Protein AF-A0A0G1HGG9-F1 (afdb_monomer)

Foldseek 3Di:
DDDDDDDDDDDDDDDDDDDDDDPPDPPPDPDPPVVVVVVVVVVVVCCVVVCVVCVVVPPDPPPPDACFDFDLQPQDDQWTDGPNPLFDIWGWDPWHKDQPVVDDHHIHIDDPPDPTDTGTPDHCSQDDDPPDDHDDDDDDDDDQAQADKAWPDWDADPDDQDWTWTWMAGNRRDIDIDTGD

Organism: NCBI:txid1618444

InterPro domains:
  IPR013320 Concanavalin A-like lectin/glucanase domain superfamily [SSF49899] (73-178)

pLDDT: mean 80.89, std 18.09, range [38.59, 98.62]

Sequence (181 aa):
MLDFLKKPDFRKPKIHHDLFSAWHGQGKGGKKKSKKFFVILSFALILGLAGSFLYPFYRQKALVHADSLIKFDEGNGTSANDTNASVSAGTITNAVWKPEDLCKSGKCMFFDGTQDYVSFTDDADLDFAAADSFTISFWFRHAPKTSGTEVMVVKLEAVGTDGGYQIQMEADGDITCQIED

Solvent-accessible surface area (backbone atoms only — not comparable to full-atom values): 12098 Å² total; per-residue (Å²): 133,87,83,87,88,81,86,88,82,91,81,87,84,86,86,82,90,84,83,90,85,74,94,83,71,89,76,90,74,84,80,65,66,61,60,56,52,53,53,53,52,50,52,54,50,49,53,50,51,49,47,63,66,44,43,76,74,62,52,70,77,78,76,81,68,65,68,69,40,74,62,44,58,79,64,59,86,56,58,44,51,34,76,66,58,73,50,71,62,16,42,47,36,86,44,40,66,39,60,47,93,83,37,94,64,59,19,27,76,46,66,90,78,80,77,41,45,69,50,57,73,92,56,72,96,75,62,78,55,98,86,60,87,87,85,88,85,86,89,86,85,83,76,95,60,84,66,65,72,46,81,77,46,77,51,65,61,90,83,77,76,60,41,35,40,37,37,30,32,42,32,87,67,52,75,50,78,48,75,52,106

Radius of gyration: 38.63 Å; Cα contacts (8 Å, |Δi|>4): 192; chains: 1; bounding box: 75×110×47 Å

Structure (mmCIF, N/CA/C/O backbone):
data_AF-A0A0G1HGG9-F1
#
_entry.id   AF-A0A0G1HGG9-F1
#
loop_
_atom_site.group_PDB
_atom_site.id
_atom_site.type_symbol
_atom_site.label_atom_id
_atom_site.label_alt_id
_atom_site.label_comp_id
_atom_site.label_asym_id
_atom_site.label_entity_id
_atom_site.label_seq_id
_atom_site.pdbx_PDB_ins_code
_atom_site.Cartn_x
_atom_site.Cartn_y
_atom_site.Cartn_z
_atom_site.occupancy
_atom_site.B_iso_or_equiv
_atom_site.auth_seq_id
_atom_site.auth_comp_id
_atom_site.auth_asym_id
_atom_site.auth_atom_id
_atom_site.pdbx_PDB_model_num
ATOM 1 N N . MET A 1 1 ? 55.059 -52.387 30.061 1.00 38.59 1 MET A N 1
ATOM 2 C CA . MET A 1 1 ? 55.603 -52.942 28.803 1.00 38.59 1 MET A CA 1
ATOM 3 C C . MET A 1 1 ? 54.801 -54.187 28.454 1.00 38.59 1 MET A C 1
ATOM 5 O O . MET A 1 1 ? 54.429 -54.910 29.363 1.00 38.59 1 MET A O 1
ATOM 9 N N . LEU A 1 2 ? 54.487 -54.325 27.169 1.00 38.62 2 LEU A N 1
ATOM 10 C CA . LEU A 1 2 ? 53.716 -55.360 26.464 1.00 38.62 2 LEU A CA 1
ATOM 11 C C . LEU A 1 2 ? 53.574 -56.772 27.098 1.00 38.62 2 LEU A C 1
ATOM 13 O O . LEU A 1 2 ? 54.567 -57.461 27.290 1.00 38.62 2 LEU A O 1
ATOM 17 N N . ASP A 1 3 ? 52.311 -57.185 27.282 1.00 44.66 3 ASP A N 1
ATOM 18 C CA . ASP A 1 3 ? 51.596 -58.168 26.426 1.00 44.66 3 ASP A CA 1
ATOM 19 C C . ASP A 1 3 ? 51.872 -59.702 26.509 1.00 44.66 3 ASP A C 1
ATOM 21 O O . ASP A 1 3 ? 52.932 -60.169 26.909 1.00 44.66 3 ASP A O 1
ATOM 25 N N . PHE A 1 4 ? 50.869 -60.469 26.046 1.00 43.72 4 PHE A N 1
ATOM 26 C CA . PHE A 1 4 ? 50.813 -61.917 25.743 1.00 43.72 4 PHE A CA 1
ATOM 27 C C . PHE A 1 4 ? 50.964 -62.992 26.847 1.00 43.72 4 PHE A C 1
ATOM 29 O O . PHE A 1 4 ? 52.061 -63.356 27.260 1.00 43.72 4 PHE A O 1
ATOM 36 N N . LEU A 1 5 ? 49.865 -63.730 27.088 1.00 46.72 5 LEU A N 1
ATOM 37 C CA . LEU A 1 5 ? 49.900 -65.180 27.362 1.00 46.72 5 LEU A CA 1
ATOM 38 C C . LEU A 1 5 ? 48.858 -65.942 26.519 1.00 46.72 5 LEU A C 1
ATOM 40 O O . LEU A 1 5 ? 47.798 -65.424 26.175 1.00 46.72 5 LEU A O 1
ATOM 44 N N . LYS A 1 6 ? 49.198 -67.179 26.131 1.00 44.84 6 LYS A N 1
ATOM 45 C CA . LYS A 1 6 ? 48.646 -67.883 24.957 1.00 44.84 6 LYS A CA 1
ATOM 46 C C . LYS A 1 6 ? 48.220 -69.322 25.287 1.00 44.84 6 LYS A C 1
ATOM 48 O O . LYS A 1 6 ? 49.099 -70.160 25.428 1.00 44.84 6 LYS A O 1
ATOM 53 N N . LYS A 1 7 ? 46.901 -69.588 25.233 1.00 50.12 7 LYS A N 1
ATOM 54 C CA . LYS A 1 7 ? 46.191 -70.897 25.100 1.00 50.12 7 LYS A CA 1
ATOM 55 C C . LYS A 1 7 ? 46.506 -72.013 26.130 1.00 50.12 7 LYS A C 1
ATOM 57 O O . LYS A 1 7 ? 47.624 -72.146 26.608 1.00 50.12 7 LYS A O 1
ATOM 62 N N . PRO A 1 8 ? 45.521 -72.883 26.424 1.00 48.34 8 PRO A N 1
ATOM 63 C CA . PRO A 1 8 ? 45.579 -74.233 25.839 1.00 48.34 8 PRO A CA 1
ATOM 64 C C . PRO A 1 8 ? 44.226 -74.754 25.298 1.00 48.34 8 PRO A C 1
ATOM 66 O O . PRO A 1 8 ? 43.277 -73.992 25.130 1.00 48.34 8 PRO A O 1
ATOM 69 N N . ASP A 1 9 ? 44.199 -76.034 24.910 1.00 49.88 9 ASP A N 1
ATOM 70 C CA . ASP A 1 9 ? 43.337 -76.622 23.868 1.00 49.88 9 ASP A CA 1
ATOM 71 C C . ASP A 1 9 ? 42.316 -77.674 24.384 1.00 49.88 9 ASP A C 1
ATOM 73 O O . ASP A 1 9 ? 42.380 -78.145 25.518 1.00 49.88 9 ASP A O 1
ATOM 77 N N . PHE A 1 10 ? 41.368 -78.056 23.523 1.00 49.91 10 PHE A N 1
ATOM 78 C CA . PHE A 1 10 ? 40.303 -79.045 23.738 1.00 49.91 10 PHE A CA 1
ATOM 79 C C . PHE A 1 10 ? 40.811 -80.483 24.002 1.00 49.91 10 PHE A C 1
ATOM 81 O O . PHE A 1 10 ? 41.701 -80.962 23.294 1.00 49.91 10 PHE A O 1
ATOM 88 N N . ARG A 1 11 ? 40.066 -81.265 24.819 1.00 47.41 11 ARG A N 1
ATOM 89 C CA . ARG A 1 11 ? 39.241 -82.416 24.336 1.00 47.41 11 ARG A CA 1
ATOM 90 C C . ARG A 1 11 ? 38.589 -83.299 25.432 1.00 47.41 11 ARG A C 1
ATOM 92 O O . ARG A 1 11 ? 39.303 -83.919 26.204 1.00 47.41 11 ARG A O 1
ATOM 99 N N . LYS A 1 12 ? 37.278 -83.571 25.230 1.00 49.12 12 LYS A N 1
ATOM 100 C CA . LYS A 1 12 ? 36.560 -84.876 25.403 1.00 49.12 12 LYS A CA 1
ATOM 101 C C . LYS A 1 12 ? 36.273 -85.355 26.859 1.00 49.12 12 LYS A C 1
ATOM 103 O O . LYS A 1 12 ? 37.060 -85.035 27.736 1.00 49.12 12 LYS A O 1
ATOM 108 N N . PRO A 1 13 ? 35.148 -86.080 27.132 1.00 45.00 13 PRO A N 1
ATOM 109 C CA . PRO A 1 13 ? 34.737 -87.280 26.383 1.00 45.00 13 PRO A CA 1
ATOM 110 C C . PRO A 1 13 ? 33.246 -87.501 26.024 1.00 45.00 13 PRO A C 1
ATOM 112 O O . PRO A 1 13 ? 32.327 -86.826 26.473 1.00 45.00 13 PRO A O 1
ATOM 115 N N . LYS A 1 14 ? 33.074 -88.513 25.158 1.00 55.69 14 LYS A N 1
ATOM 116 C CA . LYS A 1 14 ? 31.864 -89.318 24.874 1.00 55.69 14 LYS A CA 1
ATOM 117 C C . LYS A 1 14 ? 31.716 -90.398 25.977 1.00 55.69 14 LYS A C 1
ATOM 119 O O . LYS A 1 14 ? 32.733 -90.742 26.565 1.00 55.69 14 LYS A O 1
ATOM 124 N N . ILE A 1 15 ? 30.580 -91.047 26.260 1.00 51.03 15 ILE A N 1
ATOM 125 C CA . ILE A 1 15 ? 29.194 -91.064 25.727 1.00 51.03 15 ILE A CA 1
ATOM 126 C C . ILE A 1 15 ? 28.279 -91.626 26.852 1.00 51.03 15 ILE A C 1
ATOM 128 O O . ILE A 1 15 ? 28.830 -92.184 27.791 1.00 51.03 15 ILE A O 1
ATOM 132 N N . HIS A 1 16 ? 26.940 -91.537 26.773 1.00 46.75 16 HIS A N 1
ATOM 133 C CA . HIS A 1 16 ? 26.020 -92.696 26.915 1.00 46.75 16 HIS A CA 1
ATOM 134 C C . HIS A 1 16 ? 24.532 -92.307 26.764 1.00 46.75 16 HIS A C 1
ATOM 136 O O . HIS A 1 16 ? 24.030 -91.439 27.460 1.00 46.75 16 HIS A O 1
ATOM 142 N N . HIS A 1 17 ? 23.892 -92.954 25.782 1.00 52.78 17 HIS A N 1
ATOM 143 C CA . HIS A 1 17 ? 22.520 -93.478 25.758 1.00 52.78 17 HIS A CA 1
ATOM 144 C C . HIS A 1 17 ? 21.431 -92.731 26.551 1.00 52.78 17 HIS A C 1
ATOM 146 O O . HIS A 1 17 ? 21.392 -92.833 27.765 1.00 52.78 17 HIS A O 1
ATOM 152 N N . ASP A 1 18 ? 20.485 -92.125 25.822 1.00 54.66 18 ASP A N 1
ATOM 153 C CA . ASP A 1 18 ? 19.041 -92.324 26.046 1.00 54.66 18 ASP A CA 1
ATOM 154 C C . ASP A 1 18 ? 18.245 -91.825 24.825 1.00 54.66 18 ASP A C 1
ATOM 156 O O . ASP A 1 18 ? 17.668 -90.738 24.772 1.00 54.66 18 ASP A O 1
ATOM 160 N N . LEU A 1 19 ? 18.246 -92.658 23.783 1.00 52.44 19 LEU A N 1
ATOM 161 C CA . LEU A 1 19 ? 17.154 -92.668 22.813 1.00 52.44 19 LEU A CA 1
ATOM 162 C C . LEU A 1 19 ? 15.999 -93.467 23.445 1.00 52.44 19 LEU A C 1
ATOM 164 O O . LEU A 1 19 ? 16.257 -94.471 24.099 1.00 52.44 19 LEU A O 1
ATOM 168 N N . PHE A 1 20 ? 14.749 -93.077 23.161 1.00 48.75 20 PHE A N 1
ATOM 169 C CA . PHE A 1 20 ? 13.514 -93.832 23.471 1.00 48.75 20 PHE A CA 1
ATOM 170 C C . PHE A 1 20 ? 12.802 -93.673 24.844 1.00 48.75 20 PHE A C 1
ATOM 172 O O . PHE A 1 20 ? 12.145 -94.607 25.295 1.00 48.75 20 PHE A O 1
ATOM 179 N N . SER A 1 21 ? 12.757 -92.477 25.458 1.00 55.97 21 SER A N 1
ATOM 180 C CA . SER A 1 21 ? 11.846 -92.232 26.611 1.00 55.97 21 SER A CA 1
ATOM 181 C C . SER A 1 21 ? 11.203 -90.829 26.711 1.00 55.97 21 SER A C 1
ATOM 183 O O . SER A 1 21 ? 11.051 -90.277 27.796 1.00 55.97 21 SER A O 1
ATOM 185 N N . ALA A 1 22 ? 10.740 -90.250 25.593 1.00 52.31 22 ALA A N 1
ATOM 186 C CA . ALA A 1 22 ? 9.956 -88.997 25.621 1.00 52.31 22 ALA A CA 1
ATOM 187 C C . ALA A 1 22 ? 8.751 -88.949 24.654 1.00 52.31 22 ALA A C 1
ATOM 189 O O . ALA A 1 22 ? 8.246 -87.873 24.325 1.00 52.31 22 ALA A O 1
ATOM 190 N N . TRP A 1 23 ? 8.238 -90.101 24.205 1.00 49.12 23 TRP A N 1
ATOM 191 C CA . TRP A 1 23 ? 6.999 -90.156 23.420 1.00 49.12 23 TRP A CA 1
ATOM 192 C C . TRP A 1 23 ? 5.774 -90.314 24.329 1.00 49.12 23 TRP A C 1
ATOM 194 O O . TRP A 1 23 ? 5.207 -91.391 24.393 1.00 49.12 23 TRP A O 1
ATOM 204 N N . HIS A 1 24 ? 5.404 -89.246 25.048 1.00 52.41 24 HIS A N 1
ATOM 205 C CA . HIS A 1 24 ? 4.024 -88.906 25.458 1.00 52.41 24 HIS A CA 1
ATOM 206 C C . HIS A 1 24 ? 4.003 -87.534 26.165 1.00 52.41 24 HIS A C 1
ATOM 208 O O . HIS A 1 24 ? 3.810 -87.418 27.370 1.00 52.41 24 HIS A O 1
ATOM 214 N N . GLY A 1 25 ? 4.198 -86.465 25.385 1.00 44.12 25 GLY A N 1
ATOM 215 C CA . GLY A 1 25 ? 4.218 -85.079 25.874 1.00 44.12 25 GLY A CA 1
ATOM 216 C C . GLY A 1 25 ? 3.604 -84.087 24.882 1.00 44.12 25 GLY A C 1
ATOM 217 O O . GLY A 1 25 ? 4.292 -83.207 24.370 1.00 44.12 25 GLY A O 1
ATOM 218 N N . GLN A 1 26 ? 2.310 -84.225 24.564 1.00 50.59 26 GLN A N 1
ATOM 219 C CA . GLN A 1 26 ? 1.594 -83.316 23.650 1.00 50.59 26 GLN A CA 1
ATOM 220 C C . GLN A 1 26 ? 1.334 -81.928 24.278 1.00 50.59 26 GLN A C 1
ATOM 222 O O . GLN A 1 26 ? 0.214 -81.587 24.661 1.00 50.59 26 GLN A O 1
ATOM 227 N N . GLY A 1 27 ? 2.363 -81.078 24.312 1.00 46.38 27 GLY A N 1
ATOM 228 C CA . GLY A 1 27 ? 2.253 -79.657 24.657 1.00 46.38 27 GLY A CA 1
ATOM 229 C C . GLY A 1 27 ? 1.574 -78.821 23.561 1.00 46.38 27 GLY A C 1
ATOM 230 O O . GLY A 1 27 ? 2.236 -78.113 22.799 1.00 46.38 27 GLY A O 1
ATOM 231 N N . LYS A 1 28 ? 0.238 -78.864 23.466 1.00 54.41 28 LYS A N 1
ATOM 232 C CA . LYS A 1 28 ? -0.548 -78.039 22.523 1.00 54.41 28 LYS A CA 1
ATOM 233 C C . LYS A 1 28 ? -0.547 -76.548 22.928 1.00 54.41 28 LYS A C 1
ATOM 235 O O . LYS A 1 28 ? -1.502 -76.079 23.536 1.00 54.41 28 LYS A O 1
ATOM 240 N N . GLY A 1 29 ? 0.493 -75.783 22.560 1.00 54.44 29 GLY A N 1
ATOM 241 C CA . GLY A 1 29 ? 0.650 -74.381 23.015 1.00 54.44 29 GLY A CA 1
ATOM 242 C C . GLY A 1 29 ? 1.208 -73.334 22.029 1.00 54.44 29 GLY A C 1
ATOM 243 O O . GLY A 1 29 ? 1.359 -72.176 22.406 1.00 54.44 29 GLY A O 1
ATOM 244 N N . GLY A 1 30 ? 1.518 -73.679 20.772 1.00 55.66 30 GLY A N 1
ATOM 245 C CA . GLY A 1 30 ? 2.410 -72.857 19.923 1.00 55.66 30 GLY A CA 1
ATOM 246 C C . GLY A 1 30 ? 1.806 -71.818 18.954 1.00 55.66 30 GLY A C 1
ATOM 247 O O . GLY A 1 30 ? 2.565 -71.098 18.313 1.00 55.66 30 GLY A O 1
ATOM 248 N N . LYS A 1 31 ? 0.477 -71.714 18.777 1.00 51.34 31 LYS A N 1
ATOM 249 C CA . LYS A 1 31 ? -0.125 -71.007 17.608 1.00 51.34 31 LYS A CA 1
ATOM 250 C C . LYS A 1 31 ? -0.707 -69.594 17.852 1.00 51.34 31 LYS A C 1
ATOM 252 O O . LYS A 1 31 ? -1.334 -69.046 16.947 1.00 51.34 31 LYS A O 1
ATOM 257 N N . LYS A 1 32 ? -0.532 -68.987 19.039 1.00 51.34 32 LYS A N 1
ATOM 258 C CA . LYS A 1 32 ? -1.124 -67.663 19.377 1.00 51.34 32 LYS A CA 1
ATOM 259 C C . LYS A 1 32 ? -0.186 -66.448 19.249 1.00 51.34 32 LYS A C 1
ATOM 261 O O . LYS A 1 32 ? -0.686 -65.366 18.951 1.00 51.34 32 LYS A O 1
ATOM 266 N N . LYS A 1 33 ? 1.136 -66.582 19.452 1.00 50.72 33 LYS A N 1
ATOM 267 C CA . LYS A 1 33 ? 2.073 -65.430 19.406 1.00 50.72 33 LYS A CA 1
ATOM 268 C C . LYS A 1 33 ? 2.289 -64.882 17.987 1.00 50.72 33 LY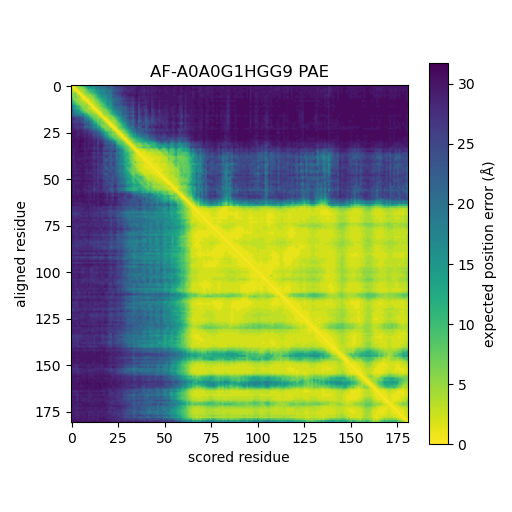S A C 1
ATOM 270 O O . LYS A 1 33 ? 2.221 -63.673 17.800 1.00 50.72 33 LYS A O 1
ATOM 275 N N . SER A 1 34 ? 2.475 -65.752 16.990 1.00 58.12 34 SER A N 1
ATOM 276 C CA . SER A 1 34 ? 2.751 -65.340 15.603 1.00 58.12 34 SER A CA 1
ATOM 277 C C . SER A 1 34 ? 1.614 -64.528 14.979 1.00 58.12 34 SER A C 1
ATOM 279 O O . SER A 1 34 ? 1.864 -63.470 14.416 1.00 58.12 34 SER A O 1
ATOM 281 N N . LYS A 1 35 ? 0.354 -64.962 15.133 1.00 58.47 35 LYS A N 1
ATOM 282 C CA . LYS A 1 35 ? -0.810 -64.263 14.555 1.00 58.47 35 LYS A CA 1
ATOM 283 C C . LYS A 1 35 ? -0.912 -62.797 14.996 1.00 58.47 35 LYS A C 1
ATOM 285 O O . LYS A 1 35 ? -1.209 -61.947 14.168 1.00 58.47 35 LYS A O 1
ATOM 290 N N . LYS A 1 36 ? -0.633 -62.493 16.271 1.00 60.66 36 LYS A N 1
ATOM 291 C CA . LYS A 1 36 ? -0.634 -61.107 16.775 1.00 60.66 36 LYS A CA 1
ATOM 292 C C . LYS A 1 36 ? 0.480 -60.265 16.146 1.00 60.66 36 LYS A C 1
ATOM 294 O O . LYS A 1 36 ? 0.235 -59.121 15.788 1.00 60.66 36 LYS A O 1
ATOM 299 N N . PHE A 1 37 ? 1.670 -60.844 15.976 1.00 65.69 37 PHE A N 1
ATOM 300 C CA . PHE A 1 37 ? 2.803 -60.175 15.335 1.00 65.69 37 PHE A CA 1
ATOM 301 C C . PHE A 1 37 ? 2.518 -59.848 13.861 1.00 65.69 37 PHE A C 1
ATOM 303 O O . PHE A 1 37 ? 2.720 -58.713 13.447 1.00 65.69 37 PHE A O 1
ATOM 310 N N . PHE A 1 38 ? 1.956 -60.796 13.099 1.00 69.81 38 PHE A N 1
ATOM 311 C CA . PHE A 1 38 ? 1.555 -60.551 11.708 1.00 69.81 38 PHE A CA 1
ATOM 312 C C . PHE A 1 38 ? 0.487 -59.458 11.580 1.00 69.81 38 PHE A C 1
ATOM 314 O O . PHE A 1 38 ? 0.623 -58.601 10.719 1.00 69.81 38 PHE A O 1
ATOM 321 N N . VAL A 1 39 ? -0.525 -59.427 12.459 1.00 75.00 39 VAL A N 1
ATOM 322 C CA . VAL A 1 39 ? -1.540 -58.355 12.450 1.00 75.00 39 VAL A CA 1
ATOM 323 C C . VAL A 1 39 ? -0.905 -56.981 12.695 1.00 75.00 39 VAL A C 1
ATOM 325 O O . VAL A 1 39 ? -1.182 -56.050 11.945 1.00 75.00 39 VAL A O 1
ATOM 328 N N . ILE A 1 40 ? -0.019 -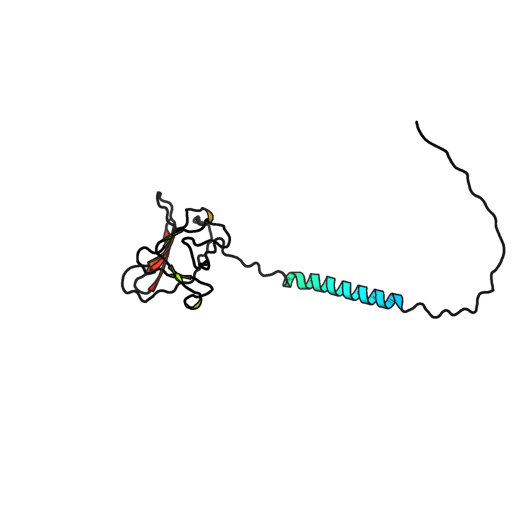56.851 13.689 1.00 77.31 40 ILE A N 1
ATOM 329 C CA . ILE A 1 40 ? 0.675 -55.582 13.977 1.00 77.31 40 ILE A CA 1
ATOM 330 C C . ILE A 1 40 ? 1.548 -55.154 12.787 1.00 77.31 40 ILE A C 1
ATOM 332 O O . ILE A 1 40 ? 1.513 -53.988 12.396 1.00 77.31 40 ILE A O 1
ATOM 336 N N . LEU A 1 41 ? 2.271 -56.094 12.168 1.00 79.06 41 LEU A N 1
ATOM 337 C CA . LEU A 1 41 ? 3.088 -55.826 10.983 1.00 79.06 41 LEU A CA 1
ATOM 338 C C . LEU A 1 41 ? 2.232 -55.354 9.795 1.00 79.06 41 LEU A C 1
ATOM 340 O O . LEU A 1 41 ? 2.611 -54.410 9.109 1.00 79.06 41 LEU A O 1
ATOM 344 N N . SER A 1 42 ? 1.057 -55.958 9.579 1.00 79.44 42 SER A N 1
ATOM 345 C CA . SER A 1 42 ? 0.110 -55.528 8.543 1.00 79.44 42 SER A CA 1
ATOM 346 C C . SER A 1 42 ? -0.439 -54.124 8.801 1.00 79.44 42 SER A C 1
ATOM 348 O O . SER A 1 42 ? -0.484 -53.331 7.868 1.00 79.44 42 SER A O 1
ATOM 350 N N . PHE A 1 43 ? -0.806 -53.776 10.040 1.00 81.81 43 PHE A N 1
ATOM 351 C CA . PHE A 1 43 ? -1.248 -52.413 10.366 1.00 81.81 43 PHE A CA 1
ATOM 352 C C . PHE A 1 43 ? -0.131 -51.379 10.167 1.00 81.81 43 PHE A C 1
ATOM 354 O O . PHE A 1 43 ? -0.386 -50.323 9.594 1.00 81.81 43 PHE A O 1
ATOM 361 N N . ALA A 1 44 ? 1.107 -51.689 10.565 1.00 83.38 44 ALA A N 1
ATOM 362 C CA . ALA A 1 44 ? 2.256 -50.814 10.328 1.00 83.38 44 ALA A CA 1
ATOM 363 C C . ALA A 1 44 ? 2.548 -50.626 8.826 1.00 83.38 44 ALA A C 1
ATOM 365 O O . ALA A 1 44 ? 2.789 -49.504 8.384 1.00 83.38 44 ALA A O 1
ATOM 366 N N . LEU A 1 45 ? 2.459 -51.699 8.030 1.00 83.81 45 LEU A N 1
ATOM 367 C CA . LEU A 1 45 ? 2.609 -51.639 6.574 1.00 83.81 45 LEU A CA 1
ATOM 368 C C . LEU A 1 45 ? 1.495 -50.805 5.922 1.00 83.81 45 LEU A C 1
ATOM 370 O O . LEU A 1 45 ? 1.781 -49.978 5.064 1.00 83.81 45 LEU A O 1
ATOM 374 N N . ILE A 1 46 ? 0.238 -50.990 6.340 1.00 81.88 46 ILE A N 1
ATOM 375 C CA . ILE A 1 46 ? -0.911 -50.234 5.819 1.00 81.88 46 ILE A CA 1
ATOM 376 C C . ILE A 1 46 ? -0.788 -48.750 6.172 1.00 81.88 46 ILE A C 1
ATOM 378 O O . ILE A 1 46 ? -1.008 -47.921 5.300 1.00 81.88 46 ILE A O 1
ATOM 382 N N . LEU A 1 47 ? -0.389 -48.400 7.399 1.00 79.31 47 LEU A N 1
ATOM 383 C CA . LEU A 1 47 ? -0.166 -47.004 7.793 1.00 79.31 47 LEU A CA 1
ATOM 384 C C . LEU A 1 47 ? 1.014 -46.371 7.041 1.00 79.31 47 LEU A C 1
ATOM 386 O O . LEU A 1 47 ? 0.912 -45.219 6.633 1.00 79.31 47 LEU A O 1
ATOM 390 N N . GLY A 1 48 ? 2.096 -47.118 6.801 1.00 80.56 48 GLY A N 1
ATOM 391 C CA . GLY A 1 48 ? 3.219 -46.654 5.981 1.00 80.56 48 GLY A CA 1
ATOM 392 C C . GLY A 1 48 ? 2.827 -46.423 4.519 1.00 80.56 48 GLY A C 1
ATOM 393 O O . GLY A 1 48 ? 3.064 -45.345 3.982 1.00 80.56 48 GLY A O 1
ATOM 394 N N . LEU A 1 49 ? 2.166 -47.399 3.888 1.00 82.75 49 LEU A N 1
ATOM 395 C CA . LEU A 1 49 ? 1.719 -47.310 2.493 1.00 82.75 49 LEU A CA 1
ATOM 396 C C . LEU A 1 49 ? 0.624 -46.255 2.298 1.00 82.75 49 LEU A C 1
ATOM 398 O O . LEU A 1 49 ? 0.696 -45.487 1.344 1.00 82.75 49 LEU A O 1
ATOM 402 N N . ALA A 1 50 ? -0.355 -46.172 3.204 1.00 77.38 50 ALA A N 1
ATOM 403 C CA . ALA A 1 50 ? -1.361 -45.113 3.192 1.00 77.38 50 ALA A CA 1
ATOM 404 C C . ALA A 1 50 ? -0.718 -43.745 3.440 1.00 77.38 50 ALA A C 1
ATOM 406 O O . ALA A 1 50 ? -1.063 -42.792 2.753 1.00 77.38 50 ALA A O 1
ATOM 407 N N . GLY A 1 51 ? 0.262 -43.652 4.344 1.00 74.44 51 GLY A N 1
ATOM 408 C CA . GLY A 1 51 ? 1.062 -42.449 4.557 1.00 74.44 51 GLY A CA 1
ATOM 409 C C . GLY A 1 51 ? 1.755 -41.989 3.276 1.00 74.44 51 GLY A C 1
ATOM 410 O O . GLY A 1 51 ? 1.553 -40.856 2.860 1.00 74.44 51 GLY A O 1
ATOM 411 N N . SER A 1 52 ? 2.496 -42.867 2.593 1.00 78.88 52 SER A N 1
ATOM 412 C CA . SER A 1 52 ? 3.164 -42.542 1.322 1.00 78.88 52 SER A CA 1
ATOM 413 C C . SER A 1 52 ? 2.194 -42.256 0.171 1.00 78.88 52 SER A C 1
ATOM 415 O O . SER A 1 52 ? 2.486 -41.402 -0.662 1.00 78.88 52 SER A O 1
ATOM 417 N N . PHE A 1 53 ? 1.044 -42.935 0.116 1.00 74.00 53 PHE A N 1
ATOM 418 C CA . PHE A 1 53 ? 0.021 -42.710 -0.910 1.00 74.00 53 PHE A CA 1
ATOM 419 C C . PHE A 1 53 ? -0.752 -41.404 -0.686 1.00 74.00 53 PHE A C 1
ATOM 421 O O . PHE A 1 53 ? -1.096 -40.729 -1.650 1.00 74.00 53 PHE A O 1
ATOM 428 N N . LEU A 1 54 ? -0.987 -41.018 0.573 1.00 68.88 54 LEU A N 1
ATOM 429 C CA . LEU A 1 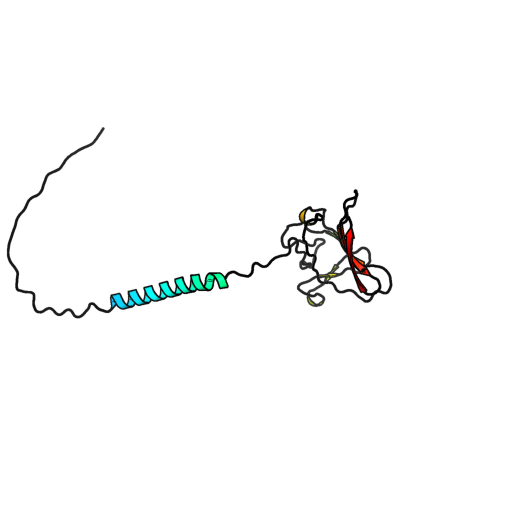54 ? -1.644 -39.766 0.952 1.00 68.88 54 LEU A CA 1
ATOM 430 C C . LEU A 1 54 ? -0.672 -38.578 1.009 1.00 68.88 54 LEU A C 1
ATOM 432 O O . LEU A 1 54 ? -1.115 -37.451 0.839 1.00 68.88 54 LEU A O 1
ATOM 436 N N . TYR A 1 55 ? 0.636 -38.798 1.173 1.00 69.31 55 TYR A N 1
ATOM 437 C CA . TYR A 1 55 ? 1.674 -37.756 1.179 1.00 69.31 55 TYR A CA 1
ATOM 438 C C . TYR A 1 55 ? 1.596 -36.759 -0.000 1.00 69.31 55 TYR A C 1
ATOM 440 O O . TYR A 1 55 ? 1.616 -35.557 0.265 1.00 69.31 55 TYR A O 1
ATOM 448 N N . PRO A 1 56 ? 1.436 -37.171 -1.279 1.00 63.88 56 PRO A N 1
ATOM 449 C CA . PRO A 1 56 ? 1.254 -36.220 -2.381 1.00 63.88 56 PRO A CA 1
ATOM 450 C C . PRO A 1 56 ? -0.074 -35.446 -2.322 1.00 63.88 56 PRO A C 1
ATOM 452 O O . PRO A 1 56 ? -0.128 -34.328 -2.824 1.00 63.88 56 PRO A O 1
ATOM 455 N N . PHE A 1 57 ? -1.119 -35.987 -1.685 1.00 67.62 57 PHE A N 1
ATOM 456 C CA . PHE A 1 57 ? -2.385 -35.277 -1.432 1.00 67.62 57 PHE A CA 1
ATOM 457 C C . PHE A 1 57 ? -2.319 -34.376 -0.183 1.00 67.62 57 PHE A C 1
ATOM 459 O O . PHE A 1 57 ? -3.092 -33.429 -0.069 1.00 67.62 57 PHE A O 1
ATOM 466 N N . TYR A 1 58 ? -1.382 -34.653 0.731 1.00 62.16 58 TYR A N 1
ATOM 467 C CA . TYR A 1 58 ? -1.065 -33.861 1.924 1.00 62.16 58 TYR A CA 1
ATOM 468 C C . TYR A 1 58 ? 0.042 -32.823 1.710 1.00 62.16 58 TYR A C 1
ATOM 470 O O . TYR A 1 58 ? 0.343 -32.070 2.640 1.00 62.16 58 TYR A O 1
ATOM 478 N N . ARG A 1 59 ? 0.607 -32.701 0.498 1.00 59.75 59 ARG A N 1
ATOM 479 C CA . ARG A 1 59 ? 1.211 -31.428 0.093 1.00 59.75 59 ARG A CA 1
ATOM 480 C C . ARG A 1 59 ? 0.113 -30.377 0.209 1.00 59.75 59 ARG A C 1
ATOM 482 O O . ARG A 1 59 ? -0.777 -30.315 -0.639 1.00 59.75 59 ARG A O 1
ATOM 489 N N . GLN A 1 60 ? 0.186 -29.547 1.249 1.00 59.69 60 GLN A N 1
ATOM 490 C CA . GLN A 1 60 ? -0.538 -28.286 1.249 1.00 59.69 60 GLN A CA 1
ATOM 491 C C . GLN A 1 60 ? -0.225 -27.610 -0.085 1.00 59.69 60 GLN A C 1
ATOM 493 O O . GLN A 1 60 ? 0.935 -27.594 -0.514 1.00 59.69 60 GLN A O 1
ATOM 498 N N . LYS A 1 61 ? -1.252 -27.075 -0.755 1.00 56.41 61 LYS A N 1
ATOM 499 C CA . LYS A 1 61 ? -1.002 -26.086 -1.802 1.00 56.41 61 LYS A CA 1
ATOM 500 C C . LYS A 1 61 ? -0.096 -25.051 -1.153 1.00 56.41 61 LYS A C 1
ATOM 502 O O . LYS A 1 61 ? -0.491 -24.504 -0.123 1.00 56.41 61 LYS A O 1
ATOM 507 N N . ALA A 1 62 ? 1.109 -24.861 -1.690 1.00 61.38 62 ALA A N 1
ATOM 508 C CA . ALA A 1 62 ? 1.959 -23.778 -1.233 1.00 61.38 62 ALA A CA 1
ATOM 509 C C . ALA A 1 62 ? 1.108 -22.519 -1.368 1.00 61.38 62 ALA A C 1
ATOM 511 O O . ALA A 1 62 ? 0.652 -22.209 -2.473 1.00 61.38 62 ALA A O 1
ATOM 512 N N . LEU A 1 63 ? 0.783 -21.885 -0.240 1.00 63.78 63 LEU A N 1
ATOM 513 C CA . LEU A 1 63 ? 0.141 -20.591 -0.300 1.00 63.78 63 LEU A CA 1
ATOM 514 C C . LEU A 1 63 ? 1.192 -19.704 -0.956 1.00 63.78 63 LEU A C 1
ATOM 516 O O . LEU A 1 63 ? 2.279 -19.538 -0.408 1.00 63.78 63 LEU A O 1
ATOM 520 N N . VAL A 1 64 ? 0.910 -19.222 -2.162 1.00 61.75 64 VAL A N 1
ATOM 521 C CA . VAL A 1 64 ? 1.697 -18.129 -2.716 1.00 61.75 64 VAL A CA 1
ATOM 522 C C . VAL A 1 64 ? 1.269 -16.930 -1.887 1.00 61.75 64 VAL A C 1
ATOM 524 O O . VAL A 1 64 ? 0.196 -16.366 -2.098 1.00 61.75 64 VAL A O 1
ATOM 527 N N . HIS A 1 65 ? 2.042 -16.656 -0.840 1.00 77.88 65 HIS A N 1
ATOM 528 C CA . HIS A 1 65 ? 1.965 -15.384 -0.151 1.00 77.88 65 HIS A CA 1
ATOM 529 C C . HIS A 1 65 ? 2.353 -14.304 -1.171 1.00 77.88 65 HIS A C 1
ATOM 531 O O . HIS A 1 65 ? 3.190 -14.553 -2.041 1.00 77.88 65 HIS A O 1
ATOM 537 N N . ALA A 1 66 ? 1.740 -13.123 -1.075 1.00 90.25 66 ALA A N 1
ATOM 538 C CA . ALA A 1 66 ? 2.376 -11.931 -1.627 1.00 90.25 66 ALA A CA 1
ATOM 539 C C . ALA A 1 66 ? 3.769 -11.794 -0.996 1.00 90.25 66 ALA A C 1
ATOM 541 O O . ALA A 1 66 ? 3.966 -12.307 0.107 1.00 90.25 66 ALA A O 1
ATOM 542 N N . ASP A 1 67 ? 4.706 -11.140 -1.674 1.00 93.19 67 ASP A N 1
ATOM 543 C CA . ASP A 1 67 ? 6.012 -10.871 -1.079 1.00 93.19 67 ASP A CA 1
ATOM 544 C C . ASP A 1 67 ? 5.853 -9.884 0.091 1.00 93.19 67 ASP A C 1
ATOM 546 O O . ASP A 1 67 ? 5.826 -10.306 1.243 1.00 93.19 67 ASP A O 1
ATOM 550 N N . SER A 1 68 ? 5.516 -8.625 -0.188 1.00 95.06 68 SER A N 1
ATOM 551 C CA . SER A 1 68 ? 5.004 -7.697 0.829 1.00 95.06 68 SER A CA 1
ATOM 552 C C . SER A 1 68 ? 3.517 -7.950 1.148 1.00 95.06 68 SER A C 1
ATOM 554 O O . SER A 1 68 ? 2.678 -8.046 0.247 1.00 95.06 68 SER A O 1
ATOM 556 N N . LEU A 1 69 ? 3.147 -8.008 2.433 1.00 95.62 69 LEU A N 1
ATOM 557 C CA . LEU A 1 69 ? 1.772 -8.203 2.917 1.00 95.62 69 LEU A CA 1
ATOM 558 C C . LEU A 1 69 ? 1.416 -7.243 4.068 1.00 95.62 69 LEU A C 1
ATOM 560 O O . LEU A 1 69 ? 1.489 -7.584 5.256 1.00 95.62 69 LEU A O 1
ATOM 564 N N . ILE A 1 70 ? 0.928 -6.056 3.698 1.00 96.62 70 ILE A N 1
ATOM 565 C CA . ILE A 1 70 ? 0.416 -5.050 4.638 1.00 96.62 70 ILE A CA 1
ATOM 566 C C . ILE A 1 70 ? -1.048 -5.367 4.976 1.00 96.62 70 ILE A C 1
ATOM 568 O O . ILE A 1 70 ? -1.923 -5.305 4.112 1.00 96.62 70 ILE A O 1
ATOM 572 N N . LYS A 1 71 ? -1.331 -5.734 6.232 1.00 95.94 71 LYS A N 1
ATOM 573 C CA . LYS A 1 71 ? -2.687 -6.141 6.662 1.00 95.94 71 LYS A CA 1
ATOM 574 C C . LYS A 1 71 ? -3.541 -5.021 7.239 1.00 95.94 71 LYS A C 1
ATOM 576 O O . LYS A 1 71 ? -4.761 -5.140 7.204 1.00 95.94 71 LYS A O 1
ATOM 581 N N . PHE A 1 72 ? -2.912 -3.989 7.802 1.00 97.38 72 PHE A N 1
ATOM 582 C CA . PHE A 1 72 ? -3.575 -2.962 8.609 1.00 97.38 72 PHE A CA 1
ATOM 583 C C . PHE A 1 72 ? -4.413 -3.538 9.772 1.00 97.38 72 PHE A C 1
ATOM 585 O O . PHE A 1 72 ? -5.556 -3.132 9.984 1.00 97.38 72 PHE A O 1
ATOM 592 N N . ASP A 1 73 ? -3.832 -4.451 10.557 1.00 97.06 73 ASP A N 1
ATOM 593 C CA . ASP A 1 73 ? -4.531 -5.155 11.648 1.00 97.06 73 ASP A CA 1
ATOM 594 C C . ASP A 1 73 ? -4.035 -4.775 13.061 1.00 97.06 73 ASP A C 1
ATOM 596 O O . ASP A 1 73 ? -4.603 -5.176 14.077 1.00 97.06 73 ASP A O 1
ATOM 600 N N . GLU A 1 74 ? -2.993 -3.949 13.160 1.00 97.25 74 GLU A N 1
ATOM 601 C CA . GLU A 1 74 ? -2.396 -3.480 14.412 1.00 97.25 74 GLU A CA 1
ATOM 602 C C . GLU A 1 74 ? -3.421 -2.706 15.256 1.00 97.25 74 GLU A C 1
ATOM 604 O O . GLU A 1 74 ? -3.642 -3.000 16.438 1.00 97.25 74 GLU A O 1
ATOM 609 N N . GLY A 1 75 ? -4.135 -1.764 14.632 1.00 96.62 75 GLY A N 1
ATOM 610 C CA . GLY A 1 75 ? -5.231 -1.020 15.259 1.00 96.62 75 GLY A CA 1
ATOM 611 C C . GLY A 1 75 ? -4.809 0.058 16.253 1.00 96.62 75 GLY A C 1
ATOM 612 O O . GLY A 1 75 ? -5.665 0.588 16.958 1.00 96.62 75 GLY A O 1
ATOM 613 N N . ASN A 1 76 ? -3.512 0.341 16.368 1.00 96.94 76 ASN A N 1
ATOM 614 C CA . ASN A 1 76 ? -2.956 1.406 17.195 1.00 96.94 76 ASN A CA 1
ATOM 615 C C . ASN A 1 76 ? -1.542 1.778 16.716 1.00 96.94 76 ASN A C 1
ATOM 617 O O . ASN A 1 76 ? -0.937 1.055 15.928 1.00 96.94 76 ASN A O 1
ATOM 621 N N . GLY A 1 77 ? -1.015 2.901 17.210 1.00 97.50 77 GLY A N 1
ATOM 622 C CA . GLY A 1 77 ? 0.306 3.402 16.826 1.00 97.50 77 GLY A CA 1
ATOM 623 C C . GLY A 1 77 ? 0.331 4.072 15.449 1.00 97.50 77 GLY A C 1
ATOM 624 O O . GLY A 1 77 ? -0.707 4.273 14.818 1.00 97.50 77 GLY A O 1
ATOM 625 N N . THR A 1 78 ? 1.533 4.443 15.012 1.00 97.94 78 THR A N 1
ATOM 626 C CA . THR A 1 78 ? 1.805 5.227 13.792 1.00 97.94 78 THR A CA 1
ATOM 627 C C . THR A 1 78 ? 2.582 4.425 12.743 1.00 97.94 78 THR A C 1
ATOM 629 O O . THR A 1 78 ? 3.297 5.004 11.927 1.00 97.94 78 THR A O 1
ATOM 632 N N . SER A 1 79 ? 2.482 3.095 12.780 1.00 98.06 79 SER A N 1
ATOM 633 C CA . SER A 1 79 ? 3.203 2.199 11.873 1.00 98.06 79 SER A CA 1
ATOM 634 C C . SER A 1 79 ? 2.299 1.085 11.356 1.00 98.06 79 SER A C 1
ATOM 636 O O . SER A 1 79 ? 1.508 0.536 12.121 1.00 98.06 79 SER A O 1
ATOM 638 N N . ALA A 1 80 ? 2.449 0.738 10.081 1.00 98.19 80 ALA A N 1
ATOM 639 C CA . ALA A 1 80 ? 1.813 -0.415 9.453 1.00 98.19 80 ALA A CA 1
ATOM 640 C C . ALA A 1 80 ? 2.902 -1.394 9.004 1.00 98.19 80 ALA A C 1
ATOM 642 O O . ALA A 1 80 ? 3.780 -1.032 8.219 1.00 98.19 80 ALA A O 1
ATOM 643 N N . ASN A 1 81 ? 2.878 -2.615 9.527 1.00 97.69 81 ASN A N 1
ATOM 644 C CA . ASN A 1 81 ? 3.939 -3.583 9.286 1.00 97.69 81 ASN A CA 1
ATOM 645 C C . ASN A 1 81 ? 3.636 -4.429 8.050 1.00 97.69 81 ASN A C 1
ATOM 647 O O . ASN A 1 81 ? 2.492 -4.825 7.799 1.00 97.69 81 ASN A O 1
ATOM 651 N N . ASP A 1 82 ? 4.695 -4.793 7.338 1.00 97.06 82 ASP A N 1
ATOM 652 C CA . ASP A 1 82 ? 4.662 -5.974 6.495 1.00 97.06 82 ASP A CA 1
ATOM 653 C C . ASP A 1 82 ? 4.639 -7.232 7.382 1.00 97.06 82 ASP A C 1
ATOM 655 O O . ASP A 1 82 ? 5.472 -7.413 8.269 1.00 97.06 82 ASP A O 1
ATOM 659 N N . THR A 1 83 ? 3.661 -8.109 7.148 1.00 94.94 83 THR A N 1
ATOM 660 C CA . THR A 1 83 ? 3.565 -9.418 7.814 1.00 94.94 83 THR A CA 1
ATOM 661 C C . THR A 1 83 ? 4.757 -10.315 7.499 1.00 94.94 83 THR A C 1
ATOM 663 O O . THR A 1 83 ? 5.140 -11.128 8.341 1.00 94.94 83 THR A O 1
ATOM 666 N N . ASN A 1 84 ? 5.275 -10.227 6.276 1.00 93.94 84 ASN A N 1
ATOM 667 C CA . ASN A 1 84 ? 6.321 -11.109 5.776 1.00 93.94 84 ASN A CA 1
ATOM 668 C C . ASN A 1 84 ? 7.725 -10.541 6.032 1.00 93.94 84 ASN A C 1
ATOM 670 O O . ASN A 1 84 ? 8.684 -11.310 6.048 1.00 93.94 84 ASN A O 1
ATOM 674 N N . ALA A 1 85 ? 7.805 -9.239 6.334 1.00 94.25 85 ALA A N 1
ATOM 675 C CA . ALA A 1 85 ? 9.028 -8.482 6.577 1.00 94.25 85 ALA A CA 1
ATOM 676 C C . ALA A 1 85 ? 10.015 -8.503 5.393 1.00 94.25 85 ALA A C 1
ATOM 678 O O . ALA A 1 85 ? 11.225 -8.557 5.617 1.00 94.25 85 ALA A O 1
ATOM 679 N N . SER A 1 86 ? 9.487 -8.447 4.165 1.00 94.50 86 SER A N 1
ATOM 680 C CA . SER A 1 86 ? 10.264 -8.104 2.969 1.00 94.50 86 SER A CA 1
ATOM 681 C C . SER A 1 86 ? 10.636 -6.620 3.040 1.00 94.50 86 SER A C 1
ATOM 683 O O . SER A 1 86 ? 11.813 -6.280 3.076 1.00 94.50 86 SER A O 1
ATOM 685 N N . VAL A 1 87 ? 9.643 -5.745 3.266 1.00 96.62 87 VAL A N 1
ATOM 686 C CA . VAL A 1 87 ? 9.865 -4.295 3.437 1.00 96.62 87 VAL A CA 1
ATOM 687 C C . VAL A 1 87 ? 9.809 -3.827 4.894 1.00 96.62 87 VAL A C 1
ATOM 689 O O . VAL A 1 87 ? 9.127 -4.398 5.753 1.00 96.62 87 VAL A O 1
ATOM 692 N N . SER A 1 88 ? 10.500 -2.720 5.178 1.00 97.56 88 SER A N 1
ATOM 693 C CA . SER A 1 88 ? 10.429 -2.031 6.478 1.00 97.56 88 SER A CA 1
ATOM 694 C C . SER A 1 88 ? 9.020 -1.503 6.790 1.00 97.56 88 SER A C 1
ATOM 696 O O . SER A 1 88 ? 8.255 -1.161 5.895 1.00 97.56 88 SER A O 1
ATOM 698 N N . ALA A 1 89 ? 8.660 -1.391 8.074 1.00 98.00 89 ALA A N 1
ATOM 699 C CA . ALA A 1 89 ? 7.330 -0.923 8.479 1.00 98.00 89 ALA A CA 1
ATOM 700 C C . ALA A 1 89 ? 7.044 0.519 8.008 1.00 98.00 89 ALA A C 1
ATOM 702 O O . ALA A 1 89 ? 7.810 1.444 8.290 1.00 98.00 89 ALA A O 1
ATOM 703 N N . GLY A 1 90 ? 5.906 0.716 7.341 1.00 98.31 90 GLY A N 1
ATOM 704 C CA . GLY A 1 90 ? 5.481 2.012 6.819 1.00 98.31 90 GLY A CA 1
ATOM 705 C C . GLY A 1 90 ? 5.032 2.962 7.928 1.00 98.31 90 GLY A C 1
ATOM 706 O O . GLY A 1 90 ? 4.441 2.542 8.925 1.00 98.31 90 GLY A O 1
ATOM 707 N N . THR A 1 91 ? 5.287 4.257 7.751 1.00 98.62 91 THR A N 1
ATOM 708 C CA . THR A 1 91 ? 4.868 5.327 8.670 1.00 98.62 91 THR A CA 1
ATOM 709 C C . THR A 1 91 ? 3.483 5.842 8.297 1.00 98.62 91 THR A C 1
ATOM 711 O O . THR A 1 91 ? 3.236 6.190 7.145 1.00 98.62 91 THR A O 1
ATOM 714 N N . ILE A 1 92 ? 2.585 5.907 9.278 1.00 98.56 92 ILE A N 1
ATOM 715 C CA . ILE A 1 92 ? 1.215 6.397 9.115 1.00 98.56 92 ILE A CA 1
ATOM 716 C C . ILE A 1 92 ? 1.183 7.910 9.346 1.00 98.56 92 ILE A C 1
ATOM 718 O O . ILE A 1 92 ? 1.541 8.380 10.429 1.00 98.56 92 ILE A O 1
ATOM 722 N N . THR A 1 93 ? 0.676 8.651 8.362 1.00 98.38 93 THR A N 1
ATOM 723 C CA . THR A 1 93 ? 0.454 10.099 8.429 1.00 98.38 93 THR A CA 1
ATOM 724 C C . THR A 1 93 ? -1.039 10.394 8.323 1.00 98.38 93 THR A C 1
ATOM 726 O O . THR A 1 93 ? -1.655 10.055 7.315 1.00 98.38 93 THR A O 1
ATOM 729 N N . ASN A 1 94 ? -1.593 11.037 9.361 1.00 97.38 94 ASN A N 1
ATOM 730 C CA . ASN A 1 94 ? -2.984 11.505 9.534 1.00 97.38 94 ASN A CA 1
ATOM 731 C C . ASN A 1 94 ? -4.105 10.440 9.491 1.00 97.38 94 ASN A C 1
ATOM 733 O O . ASN A 1 94 ? -5.038 10.522 10.292 1.00 97.38 94 ASN A O 1
ATOM 737 N N . ALA A 1 95 ? -3.972 9.405 8.659 1.00 97.44 95 ALA A N 1
ATOM 738 C CA . ALA A 1 95 ? -4.905 8.291 8.546 1.00 97.44 95 ALA A CA 1
ATOM 739 C C . ALA A 1 95 ? -5.124 7.579 9.895 1.00 97.44 95 ALA A C 1
ATOM 741 O O . ALA A 1 95 ? -4.212 7.458 10.719 1.00 97.44 95 ALA A O 1
ATOM 742 N N . VAL A 1 96 ? -6.334 7.054 10.115 1.00 97.56 96 VAL A N 1
ATOM 743 C CA . VAL A 1 96 ? -6.747 6.500 11.417 1.00 97.56 96 VAL A CA 1
ATOM 744 C C . VAL A 1 96 ? -7.183 5.040 11.348 1.00 97.56 96 VAL A C 1
ATOM 746 O O . VAL A 1 96 ? -7.887 4.612 10.434 1.00 97.56 96 VAL A O 1
ATOM 749 N N . TRP A 1 97 ? -6.835 4.285 12.387 1.00 98.06 97 TRP A N 1
ATOM 750 C CA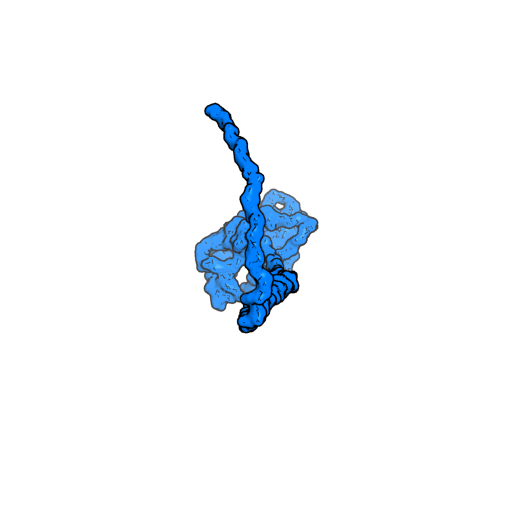 . TRP A 1 97 ? -7.306 2.919 12.596 1.00 98.06 97 TRP A CA 1
ATOM 751 C C . TRP A 1 97 ? -8.830 2.847 12.756 1.00 98.06 97 TRP A C 1
ATOM 753 O O . TRP A 1 97 ? -9.443 3.687 13.426 1.00 98.06 97 TRP A O 1
ATOM 763 N N . LYS A 1 98 ? -9.445 1.799 12.201 1.00 97.88 98 LYS A N 1
ATOM 764 C CA . LYS A 1 98 ? -10.853 1.446 12.423 1.00 97.88 98 LYS A CA 1
ATOM 765 C C . LYS A 1 98 ? -10.994 0.053 13.049 1.00 97.88 98 LYS A C 1
ATOM 767 O O . LYS A 1 98 ? -10.195 -0.832 12.745 1.00 97.88 98 LYS A O 1
ATOM 772 N N . PRO A 1 99 ? -11.992 -0.147 13.929 1.00 97.38 99 PRO A N 1
ATOM 773 C CA . PRO A 1 99 ? -12.310 -1.455 14.491 1.00 97.38 99 PRO A CA 1
ATOM 774 C C . PRO A 1 99 ? -12.871 -2.418 13.433 1.00 97.38 99 PRO A C 1
ATOM 776 O O . PRO A 1 99 ? -13.339 -2.010 12.368 1.00 97.38 99 PRO A O 1
ATOM 779 N N . GLU A 1 100 ? -12.818 -3.710 13.755 1.00 97.38 100 GLU A N 1
ATOM 780 C CA . GLU A 1 100 ? -13.100 -4.831 12.846 1.00 97.38 100 GLU A CA 1
ATOM 781 C C . GLU A 1 100 ? -14.519 -4.798 12.245 1.00 97.38 100 GLU A C 1
ATOM 783 O O . GLU A 1 100 ? -14.718 -5.209 11.105 1.00 97.38 100 GLU A O 1
ATOM 788 N N . ASP A 1 101 ? -15.502 -4.247 12.965 1.00 97.25 101 ASP A N 1
ATOM 789 C CA . ASP A 1 101 ? -16.899 -4.121 12.527 1.00 97.25 101 ASP A CA 1
ATOM 790 C C . ASP A 1 101 ? -17.105 -3.132 11.365 1.00 97.25 101 ASP A C 1
ATOM 792 O O . ASP A 1 101 ? -18.119 -3.196 10.667 1.00 97.25 101 ASP A O 1
ATOM 796 N N . LEU A 1 102 ? -16.135 -2.246 11.114 1.00 95.81 102 LEU A N 1
ATOM 797 C CA . LEU A 1 102 ? -16.155 -1.294 9.999 1.00 95.81 102 LEU A CA 1
ATOM 798 C C . LEU A 1 102 ? -15.325 -1.752 8.787 1.00 95.81 102 LEU A C 1
ATOM 800 O O . LEU A 1 102 ? -15.347 -1.068 7.752 1.00 95.81 102 LEU A O 1
ATOM 804 N N . CYS A 1 103 ? -14.622 -2.881 8.908 1.00 96.69 103 CYS A N 1
ATOM 805 C CA . CYS A 1 103 ? -13.565 -3.343 8.012 1.00 96.69 103 CYS A CA 1
ATOM 806 C C . CYS A 1 103 ? -13.918 -4.670 7.309 1.00 96.69 103 CYS A C 1
ATOM 808 O O . CYS A 1 103 ? -14.918 -5.321 7.603 1.00 96.69 103 CYS A O 1
ATOM 810 N N . LYS A 1 104 ? -13.122 -5.059 6.302 1.00 95.31 104 LYS A N 1
ATOM 811 C CA . LYS A 1 104 ? -13.403 -6.241 5.462 1.00 95.31 104 LYS A CA 1
ATOM 812 C C . LYS A 1 104 ? -12.919 -7.561 6.080 1.00 95.31 104 LYS A C 1
ATOM 814 O O . LYS A 1 104 ? -13.530 -8.600 5.833 1.00 95.31 104 LYS A O 1
ATOM 819 N N . SER A 1 105 ? -11.804 -7.525 6.803 1.00 94.88 105 SER A N 1
ATOM 820 C CA . SER A 1 105 ? -11.141 -8.671 7.432 1.00 94.88 105 SER A CA 1
ATOM 821 C C . SER A 1 105 ? -10.112 -8.133 8.420 1.00 94.88 105 SER A C 1
ATOM 823 O O . SER A 1 105 ? -9.231 -7.399 7.988 1.00 94.88 105 SER A O 1
ATOM 825 N N . GLY A 1 106 ? -10.206 -8.498 9.702 1.00 96.56 106 GLY A N 1
ATOM 826 C CA . GLY A 1 106 ? -9.443 -7.811 10.749 1.00 96.56 106 GLY A CA 1
ATOM 827 C C . GLY A 1 106 ? -9.817 -6.328 10.820 1.00 96.56 106 GLY A C 1
ATOM 828 O O . GLY A 1 106 ? -10.919 -5.935 10.422 1.00 96.56 106 GLY A O 1
ATOM 829 N N . LYS A 1 107 ? -8.901 -5.504 11.323 1.00 97.94 107 LYS A N 1
ATOM 830 C CA . LYS A 1 107 ? -9.013 -4.039 11.296 1.00 97.94 107 LYS A CA 1
ATOM 831 C C . LYS A 1 107 ? -8.637 -3.484 9.916 1.00 97.94 107 LYS A C 1
ATOM 833 O O . LYS A 1 107 ? -8.432 -4.220 8.954 1.00 97.94 107 LYS A O 1
ATOM 838 N N . CYS A 1 108 ? -8.644 -2.162 9.793 1.00 97.75 108 CYS A N 1
ATOM 839 C CA . CYS A 1 108 ? -8.242 -1.461 8.582 1.00 97.75 108 CYS A CA 1
ATOM 840 C C . CYS A 1 108 ? -7.882 -0.003 8.882 1.00 97.75 108 CYS A C 1
ATOM 842 O O . CYS A 1 108 ? -8.227 0.538 9.938 1.00 97.75 108 CYS A O 1
ATOM 844 N N . MET A 1 109 ? -7.218 0.640 7.923 1.00 97.56 109 MET A N 1
ATOM 845 C CA . MET A 1 109 ? -7.009 2.086 7.913 1.00 97.56 109 MET A CA 1
ATOM 846 C C . MET A 1 109 ? -8.178 2.808 7.240 1.00 97.56 109 MET A C 1
ATOM 848 O O . MET A 1 109 ? -8.794 2.303 6.301 1.00 97.56 109 MET A O 1
ATOM 852 N N . PHE A 1 110 ? -8.463 4.014 7.719 1.00 96.31 110 PHE A N 1
ATOM 853 C CA . PHE A 1 110 ? -9.355 4.976 7.091 1.00 96.31 110 PHE A CA 1
ATOM 854 C C . PHE A 1 110 ? -8.568 6.231 6.741 1.00 96.31 110 PHE A C 1
ATOM 856 O O . PHE A 1 110 ? -7.888 6.791 7.602 1.00 96.31 110 PHE A O 1
ATOM 863 N N . PHE A 1 111 ? -8.717 6.646 5.489 1.00 95.25 111 PHE A N 1
ATOM 864 C CA . PHE A 1 111 ? -8.117 7.831 4.900 1.00 95.25 111 PHE A CA 1
ATOM 865 C C . PHE A 1 111 ? -9.271 8.803 4.621 1.00 95.25 111 PHE A C 1
ATOM 867 O O . PHE A 1 111 ? -10.222 8.427 3.932 1.00 95.25 111 PHE A O 1
ATOM 874 N N . ASP A 1 112 ? -9.246 10.005 5.197 1.00 90.38 112 ASP A N 1
ATOM 875 C CA . ASP A 1 112 ? -10.348 10.975 5.106 1.00 90.38 112 ASP A CA 1
ATOM 876 C C . ASP A 1 112 ? -10.288 11.884 3.863 1.00 90.38 112 ASP A C 1
ATOM 878 O O . ASP A 1 112 ? -11.258 12.578 3.552 1.00 90.38 112 ASP A O 1
ATOM 882 N N . GLY A 1 113 ? -9.166 11.826 3.136 1.00 85.69 113 GLY A N 1
ATOM 883 C CA . GLY A 1 113 ? -8.872 12.624 1.945 1.00 85.69 113 GLY A CA 1
ATOM 884 C C . GLY A 1 113 ? -7.945 13.825 2.187 1.00 85.69 113 GLY A C 1
ATOM 885 O O . GLY A 1 113 ? -7.563 14.487 1.221 1.00 85.69 113 GLY A O 1
ATOM 886 N N . THR A 1 114 ? -7.538 14.106 3.430 1.00 88.50 114 THR A N 1
ATOM 887 C CA . THR A 1 114 ? -6.833 15.347 3.809 1.00 88.50 114 THR A CA 1
ATOM 888 C C . THR A 1 114 ? -5.357 15.124 4.165 1.00 88.50 114 THR A C 1
ATOM 890 O O . THR A 1 114 ? -4.923 15.379 5.285 1.00 88.50 114 THR A O 1
ATOM 893 N N . GLN A 1 115 ? -4.539 14.741 3.176 1.00 91.94 115 GLN A N 1
ATOM 894 C CA . GLN A 1 115 ? -3.113 14.385 3.364 1.00 91.94 115 GLN A CA 1
ATOM 895 C C . GLN A 1 115 ? -2.916 13.132 4.241 1.00 91.94 115 GLN A C 1
ATOM 897 O O . GLN A 1 115 ? -1.986 13.061 5.048 1.00 91.94 115 GLN A O 1
ATOM 902 N N . ASP A 1 116 ? -3.792 12.148 4.055 1.00 96.25 116 ASP A N 1
ATOM 903 C CA . ASP A 1 116 ? -3.760 10.846 4.717 1.00 96.25 116 ASP A CA 1
ATOM 904 C C . ASP A 1 116 ? -2.996 9.837 3.856 1.00 96.25 116 ASP A C 1
ATOM 906 O O . ASP A 1 116 ? -3.369 9.605 2.706 1.00 96.25 116 ASP A O 1
ATOM 910 N N . TYR A 1 117 ? -1.949 9.211 4.397 1.00 97.44 117 TYR A N 1
AT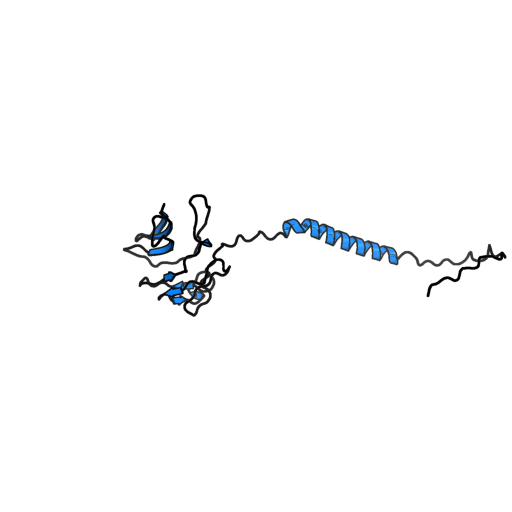OM 911 C CA . TYR A 1 117 ? -1.189 8.172 3.692 1.00 97.44 117 TYR A CA 1
ATOM 912 C C . TYR A 1 117 ? -0.398 7.270 4.647 1.00 97.44 117 TYR A C 1
ATOM 914 O O . TYR A 1 117 ? -0.226 7.562 5.832 1.00 97.44 117 TYR A O 1
ATOM 922 N N . VAL A 1 118 ? 0.108 6.163 4.103 1.00 98.19 118 VAL A N 1
ATOM 923 C CA . VAL A 1 118 ? 1.132 5.327 4.736 1.00 98.19 118 VAL A CA 1
ATOM 924 C C . VAL A 1 118 ? 2.336 5.309 3.806 1.00 98.19 118 VAL A C 1
ATOM 926 O O . VAL A 1 118 ? 2.225 4.826 2.683 1.00 98.19 118 VAL A O 1
ATOM 929 N N . SER A 1 119 ? 3.468 5.857 4.244 1.00 97.44 119 SER A N 1
ATOM 930 C CA . SER A 1 119 ? 4.698 5.897 3.450 1.00 97.44 119 SER A CA 1
ATOM 931 C C . SER A 1 119 ? 5.673 4.828 3.921 1.00 97.44 119 SER A C 1
ATOM 933 O O . SER A 1 119 ? 6.050 4.797 5.096 1.00 97.44 119 SER A O 1
ATOM 935 N N . PHE A 1 120 ? 6.114 3.988 2.996 1.00 97.06 120 PHE A N 1
ATOM 936 C CA . PHE A 1 120 ? 7.219 3.059 3.196 1.00 97.06 120 PHE A CA 1
ATOM 937 C C . PHE A 1 120 ? 8.526 3.763 2.817 1.00 97.06 120 PHE A C 1
ATOM 939 O O . PHE A 1 120 ? 8.517 4.709 2.026 1.00 97.06 120 PHE A O 1
ATOM 946 N N . THR A 1 121 ? 9.642 3.362 3.425 1.00 95.31 121 THR A N 1
ATOM 947 C CA . THR A 1 121 ? 10.959 3.741 2.898 1.00 95.31 121 THR A CA 1
ATOM 948 C C . THR A 1 121 ? 11.156 3.081 1.543 1.00 95.31 121 THR A C 1
ATOM 950 O O . THR A 1 121 ? 10.561 2.036 1.287 1.00 95.31 121 THR A O 1
ATOM 953 N N . ASP A 1 122 ? 11.991 3.682 0.700 1.00 93.56 122 ASP A N 1
ATOM 954 C CA . ASP A 1 122 ? 12.383 3.042 -0.549 1.00 93.56 122 ASP A CA 1
ATOM 955 C C . ASP A 1 122 ? 13.042 1.677 -0.286 1.00 93.56 122 ASP A C 1
ATOM 957 O O . ASP A 1 122 ? 13.793 1.525 0.684 1.00 93.56 122 ASP A O 1
ATOM 961 N N . ASP A 1 123 ? 12.686 0.690 -1.107 1.00 93.88 123 ASP A N 1
ATOM 962 C CA . ASP A 1 123 ? 13.046 -0.714 -0.928 1.00 93.88 123 ASP A CA 1
ATOM 963 C C . ASP A 1 123 ? 13.008 -1.457 -2.274 1.00 93.88 123 ASP A C 1
ATOM 965 O O . ASP A 1 123 ? 12.062 -1.307 -3.055 1.00 93.88 123 ASP A O 1
ATOM 969 N N . ALA A 1 124 ? 14.032 -2.277 -2.521 1.00 92.81 124 ALA A N 1
ATOM 970 C CA . ALA A 1 124 ? 14.261 -2.939 -3.804 1.00 92.81 124 ALA A CA 1
ATOM 971 C C . ALA A 1 124 ? 13.295 -4.106 -4.062 1.00 92.81 124 ALA A C 1
ATOM 973 O O . ALA A 1 124 ? 13.072 -4.469 -5.214 1.00 92.81 124 ALA A O 1
ATOM 974 N N . ASP A 1 125 ? 12.663 -4.656 -3.020 1.00 92.50 125 ASP A N 1
ATOM 975 C CA . ASP A 1 125 ? 11.602 -5.666 -3.176 1.00 92.50 125 ASP A CA 1
ATOM 976 C C . ASP A 1 125 ? 10.326 -5.082 -3.834 1.00 92.50 125 ASP A C 1
ATOM 978 O O . ASP A 1 125 ? 9.437 -5.822 -4.264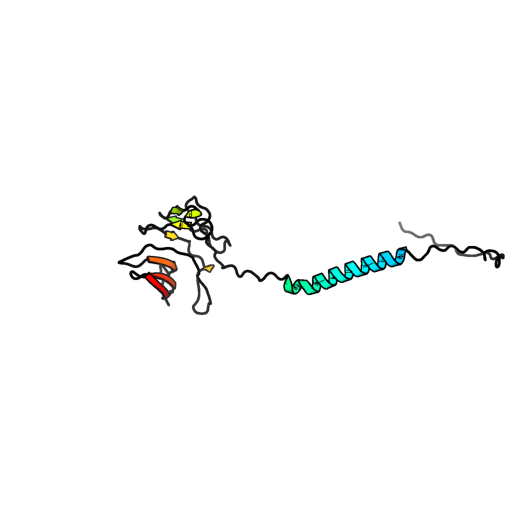 1.00 92.50 125 ASP A O 1
ATOM 982 N N . LEU A 1 126 ? 10.243 -3.748 -3.965 1.00 93.44 126 LEU A N 1
ATOM 983 C CA . LEU A 1 126 ? 9.189 -3.026 -4.684 1.00 93.44 126 LEU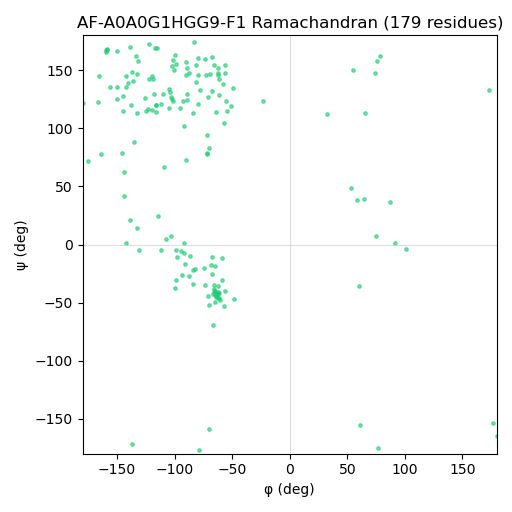 A CA 1
ATOM 984 C C . LEU A 1 126 ? 9.662 -2.421 -6.025 1.00 93.44 126 LEU A C 1
ATOM 986 O O . LEU A 1 126 ? 8.886 -1.718 -6.676 1.00 93.44 126 LEU A O 1
ATOM 990 N N . ASP A 1 127 ? 10.905 -2.675 -6.449 1.00 92.12 127 ASP A N 1
ATOM 991 C CA . ASP A 1 127 ? 11.445 -2.243 -7.745 1.00 92.12 127 ASP A CA 1
ATOM 992 C C . ASP A 1 127 ? 11.221 -3.326 -8.810 1.00 92.12 127 ASP A C 1
ATOM 994 O O . ASP A 1 127 ? 11.949 -4.317 -8.885 1.00 92.12 127 ASP A O 1
ATOM 998 N N . PHE A 1 128 ? 10.220 -3.138 -9.672 1.00 90.75 128 PHE A N 1
ATOM 999 C CA . PHE A 1 128 ? 9.946 -4.059 -10.779 1.00 90.75 128 PHE A CA 1
ATOM 1000 C C . PHE A 1 128 ? 10.612 -3.576 -12.069 1.00 90.75 128 PHE A C 1
ATOM 1002 O O . PHE A 1 128 ? 10.252 -2.528 -12.606 1.00 90.75 128 PHE A O 1
ATOM 1009 N N . ALA A 1 129 ? 11.543 -4.359 -12.618 1.00 88.19 129 ALA A N 1
ATOM 1010 C CA . ALA A 1 129 ? 12.100 -4.082 -13.935 1.00 88.19 129 ALA A CA 1
ATOM 1011 C C . ALA A 1 129 ? 11.084 -4.423 -15.040 1.00 88.19 129 ALA A C 1
ATOM 1013 O O . ALA A 1 129 ? 10.201 -5.262 -14.872 1.00 88.19 129 ALA A O 1
ATOM 1014 N N . ALA A 1 130 ? 11.264 -3.859 -16.237 1.00 86.31 130 ALA A N 1
ATOM 1015 C CA . ALA A 1 130 ? 10.361 -4.065 -17.381 1.00 86.31 130 ALA A CA 1
ATOM 1016 C C . ALA A 1 130 ? 10.195 -5.534 -17.851 1.00 86.31 130 ALA A C 1
ATOM 1018 O O . ALA A 1 130 ? 9.328 -5.826 -18.676 1.00 86.31 130 ALA A O 1
ATOM 1019 N N . ALA A 1 131 ? 11.037 -6.457 -17.372 1.00 89.44 131 ALA A N 1
ATOM 1020 C CA . ALA A 1 131 ? 10.945 -7.893 -17.646 1.00 89.44 131 ALA A CA 1
ATOM 1021 C C . ALA A 1 131 ? 10.241 -8.693 -16.529 1.00 89.44 131 ALA A C 1
ATOM 1023 O O . ALA A 1 131 ? 9.943 -9.874 -16.728 1.00 89.44 131 ALA A O 1
ATOM 1024 N N . ASP A 1 132 ? 9.991 -8.079 -15.371 1.00 91.19 132 ASP A N 1
ATOM 1025 C CA . ASP A 1 132 ? 9.429 -8.750 -14.205 1.00 91.19 132 ASP A CA 1
ATOM 1026 C C . ASP A 1 132 ? 7.907 -8.893 -14.303 1.00 91.19 132 ASP A C 1
ATOM 1028 O O . ASP A 1 132 ? 7.202 -8.150 -14.985 1.00 91.19 132 ASP A O 1
ATOM 1032 N N . SER A 1 133 ? 7.378 -9.902 -13.614 1.00 92.00 133 SER A N 1
ATOM 1033 C CA . SER A 1 133 ? 5.940 -10.143 -13.497 1.00 92.00 133 SER A CA 1
ATOM 1034 C C . SER A 1 133 ? 5.530 -9.993 -12.043 1.00 92.00 133 SER A C 1
ATOM 1036 O O . SER A 1 133 ? 5.915 -10.808 -11.208 1.00 92.00 133 SER A O 1
ATOM 1038 N N . PHE A 1 134 ? 4.715 -8.981 -11.754 1.00 93.12 134 PHE A N 1
ATOM 1039 C CA . PHE A 1 134 ? 4.226 -8.687 -10.410 1.00 93.12 134 PHE A CA 1
ATOM 1040 C C . PHE A 1 134 ? 2.692 -8.686 -10.352 1.00 93.12 134 PHE A C 1
ATOM 1042 O O . PHE A 1 134 ? 1.991 -8.829 -11.356 1.00 93.12 134 PHE A O 1
ATOM 1049 N N . THR A 1 135 ? 2.136 -8.589 -9.147 1.00 94.50 135 THR A N 1
ATOM 1050 C CA . THR A 1 135 ? 0.691 -8.458 -8.928 1.00 94.50 135 THR A CA 1
ATOM 1051 C C . THR A 1 135 ? 0.456 -7.663 -7.656 1.00 94.50 135 THR A C 1
ATOM 1053 O O . THR A 1 135 ? 0.918 -8.053 -6.588 1.00 94.50 135 THR A O 1
ATOM 1056 N N . ILE A 1 136 ? -0.314 -6.581 -7.763 1.00 95.50 136 ILE A N 1
ATOM 1057 C CA . ILE A 1 136 ? -0.782 -5.798 -6.619 1.00 95.50 136 ILE A CA 1
ATOM 1058 C C . ILE A 1 136 ? -2.255 -6.143 -6.393 1.00 95.50 136 ILE A C 1
ATOM 1060 O O . ILE A 1 136 ? -3.054 -6.144 -7.329 1.00 95.50 136 ILE A O 1
ATOM 1064 N N . SER A 1 137 ? -2.627 -6.454 -5.151 1.00 95.19 137 SER A N 1
ATOM 1065 C CA . SER A 1 137 ? -4.010 -6.775 -4.783 1.00 95.19 137 SER A CA 1
ATOM 1066 C C . SER A 1 137 ? -4.338 -6.269 -3.385 1.00 95.19 137 SER A C 1
ATOM 1068 O O . SER A 1 137 ? -3.631 -6.599 -2.434 1.00 95.19 137 SER A O 1
ATOM 1070 N N . PHE A 1 138 ? -5.428 -5.518 -3.247 1.00 95.62 138 PHE A N 1
ATOM 1071 C CA . PHE A 1 138 ? -5.868 -4.948 -1.975 1.00 95.62 138 PHE A CA 1
ATOM 1072 C C . PHE A 1 138 ? -7.396 -4.810 -1.933 1.00 95.62 138 PHE A C 1
ATOM 1074 O O . PHE A 1 138 ? -8.078 -4.922 -2.952 1.00 95.62 138 PHE A O 1
ATOM 1081 N N . TRP A 1 139 ? -7.937 -4.569 -0.738 1.00 95.31 139 TRP A N 1
ATOM 1082 C CA . TRP A 1 139 ? -9.336 -4.186 -0.547 1.00 95.31 139 TRP A CA 1
ATOM 1083 C C . TRP A 1 139 ? -9.416 -2.697 -0.229 1.00 95.31 139 TRP A C 1
ATOM 1085 O O . TRP A 1 139 ? -8.708 -2.222 0.654 1.00 95.31 139 TRP A O 1
ATOM 1095 N N . PHE A 1 140 ? -10.332 -1.987 -0.880 1.00 93.88 140 PHE A N 1
ATOM 1096 C CA . PHE A 1 140 ? -10.673 -0.604 -0.553 1.00 93.88 140 PHE A CA 1
ATOM 1097 C C . PHE A 1 140 ? -12.196 -0.423 -0.503 1.00 93.88 140 PHE A C 1
ATOM 1099 O O . PHE A 1 140 ? -12.962 -1.258 -0.992 1.00 93.88 140 PHE A O 1
ATOM 1106 N N . ARG A 1 141 ? -12.640 0.668 0.124 1.00 92.12 141 ARG A N 1
ATOM 1107 C CA . ARG A 1 141 ? -14.026 1.152 0.084 1.00 92.12 141 ARG A CA 1
ATOM 1108 C C . ARG A 1 141 ? -13.986 2.671 0.097 1.00 92.12 141 ARG A C 1
ATOM 1110 O O . ARG A 1 141 ? -13.601 3.250 1.109 1.00 92.12 141 ARG A O 1
ATOM 1117 N N . HIS A 1 142 ? -14.435 3.285 -0.987 1.00 87.12 142 HIS A N 1
ATOM 1118 C CA . HIS A 1 142 ? -14.564 4.732 -1.103 1.00 87.12 142 HIS A CA 1
ATOM 1119 C C . HIS A 1 142 ? -16.017 5.180 -0.870 1.00 87.12 142 HIS A C 1
ATOM 1121 O O . HIS A 1 142 ? -16.952 4.375 -0.919 1.00 87.12 142 HIS A O 1
ATOM 1127 N N . ALA A 1 143 ? -16.205 6.473 -0.609 1.00 82.56 143 ALA A N 1
ATOM 1128 C CA . ALA A 1 143 ? -17.503 7.129 -0.745 1.00 82.56 143 ALA A CA 1
ATOM 1129 C C . ALA A 1 143 ? -17.653 7.681 -2.179 1.00 82.56 143 ALA A C 1
ATOM 1131 O O . ALA A 1 143 ? -16.636 7.926 -2.832 1.00 82.56 143 ALA A O 1
ATOM 1132 N N . PRO A 1 144 ? -18.879 7.905 -2.690 1.00 77.69 144 PRO A N 1
ATOM 1133 C CA . PRO A 1 144 ? -19.065 8.535 -3.995 1.00 77.69 144 PRO A CA 1
ATOM 1134 C C . PRO A 1 144 ? -18.346 9.887 -4.065 1.00 77.69 144 PRO A C 1
ATOM 1136 O O . PRO A 1 144 ? -18.608 10.775 -3.251 1.0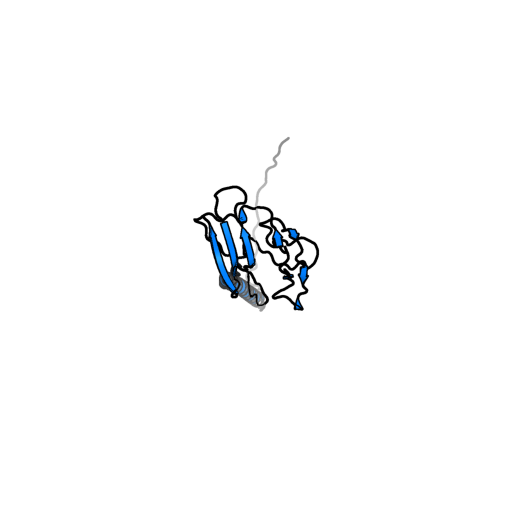0 77.69 144 PRO A O 1
ATOM 1139 N N . LYS A 1 145 ? -17.451 10.030 -5.044 1.00 75.75 145 LYS A N 1
ATOM 1140 C CA . LYS A 1 145 ? -16.723 11.264 -5.347 1.00 75.75 145 LYS A CA 1
ATOM 1141 C C . LYS A 1 145 ? -17.369 11.944 -6.558 1.00 75.75 145 LYS A C 1
ATOM 1143 O O . LYS A 1 145 ? -18.120 11.316 -7.299 1.00 75.75 145 LYS A O 1
ATOM 1148 N N . THR A 1 146 ? -17.149 13.248 -6.712 1.00 72.31 146 THR A N 1
ATOM 1149 C CA . THR A 1 146 ? -17.708 14.044 -7.824 1.00 72.31 146 THR A CA 1
ATOM 1150 C C . THR A 1 146 ? -16.669 14.910 -8.539 1.00 72.31 146 THR A C 1
ATOM 1152 O O . THR A 1 146 ? -16.996 15.568 -9.525 1.00 72.31 146 THR A O 1
ATOM 1155 N N . SER A 1 147 ? -15.424 14.935 -8.054 1.00 83.31 147 SER A N 1
ATOM 1156 C CA . SER A 1 147 ? -14.305 15.665 -8.655 1.00 83.31 147 SER A CA 1
ATOM 1157 C C . SER A 1 147 ? -12.963 15.208 -8.076 1.00 83.31 147 SER A C 1
ATOM 1159 O O . SER A 1 147 ? -12.860 14.940 -6.881 1.00 83.31 147 SER A O 1
ATOM 1161 N N . GLY A 1 148 ? -11.923 15.188 -8.915 1.00 85.19 148 GLY A N 1
ATOM 1162 C CA . GLY A 1 148 ? -10.549 14.848 -8.528 1.00 85.19 148 GLY A CA 1
ATOM 1163 C C . GLY A 1 148 ? -10.274 13.349 -8.366 1.00 85.19 148 GLY A C 1
ATOM 1164 O O . GLY A 1 148 ? -11.187 12.545 -8.205 1.00 85.19 148 GLY A O 1
ATOM 1165 N N . THR A 1 149 ? -8.989 13.010 -8.384 1.00 89.44 149 THR A N 1
ATOM 1166 C CA . THR A 1 149 ? -8.452 11.639 -8.356 1.00 89.44 149 THR A CA 1
ATOM 1167 C C . THR A 1 149 ? -8.024 11.248 -6.931 1.00 89.44 149 THR A C 1
ATOM 1169 O O . THR A 1 149 ? -7.751 12.119 -6.099 1.00 89.44 149 THR A O 1
ATOM 1172 N N . GLU A 1 150 ? -7.989 9.951 -6.619 1.00 91.12 150 GLU A N 1
ATOM 1173 C CA . GLU A 1 150 ? -7.452 9.389 -5.366 1.00 91.12 150 GLU A CA 1
ATOM 1174 C C . GLU A 1 150 ? -6.387 8.339 -5.670 1.00 91.12 150 GLU A C 1
ATOM 1176 O O . GLU A 1 150 ? -6.687 7.292 -6.239 1.00 91.12 150 GLU A O 1
ATOM 1181 N N . VAL A 1 151 ? -5.142 8.613 -5.281 1.00 93.81 151 VAL A N 1
ATOM 1182 C CA . VAL A 1 151 ? -4.034 7.659 -5.400 1.00 93.81 151 VAL A CA 1
ATOM 1183 C C . VAL A 1 151 ? -4.121 6.666 -4.242 1.00 93.81 151 VAL A C 1
ATOM 1185 O O . VAL A 1 151 ? -4.099 7.065 -3.080 1.00 93.81 151 VAL A O 1
ATOM 1188 N N . MET A 1 152 ? -4.241 5.374 -4.555 1.00 95.38 152 MET A N 1
ATOM 1189 C CA . MET A 1 152 ? -4.368 4.300 -3.560 1.00 95.38 152 MET A CA 1
ATOM 1190 C C . MET A 1 152 ? -3.037 3.586 -3.311 1.00 95.38 152 MET A C 1
ATOM 1192 O O . MET A 1 152 ? -2.744 3.200 -2.182 1.00 95.38 152 MET A O 1
ATOM 1196 N N . VAL A 1 153 ? -2.241 3.405 -4.367 1.00 96.69 153 VAL A N 1
ATOM 1197 C C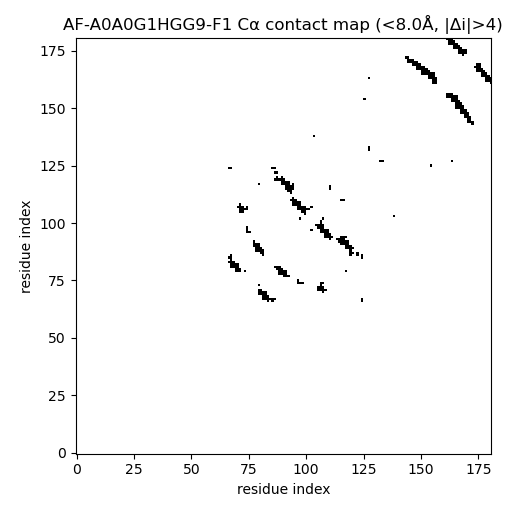A . VAL A 1 153 ? -0.888 2.837 -4.323 1.00 96.69 153 VAL A CA 1
ATOM 1198 C C . VAL A 1 153 ? -0.034 3.601 -5.326 1.00 96.69 153 VAL A C 1
ATOM 1200 O O . VAL A 1 153 ? -0.478 3.827 -6.450 1.00 96.69 153 VAL A O 1
ATOM 1203 N N . VAL A 1 154 ? 1.181 3.979 -4.936 1.00 95.44 154 VAL A N 1
ATOM 1204 C CA . VAL A 1 154 ? 2.145 4.645 -5.815 1.00 95.44 154 VAL A CA 1
ATOM 1205 C C . VAL A 1 154 ? 3.574 4.298 -5.399 1.00 95.44 154 VAL A C 1
ATOM 1207 O O . VAL A 1 154 ? 3.894 4.330 -4.210 1.00 95.44 154 VAL A O 1
ATOM 1210 N N . LYS A 1 155 ? 4.421 3.982 -6.379 1.00 94.19 155 LYS A N 1
ATOM 1211 C CA . LYS A 1 155 ? 5.884 4.042 -6.286 1.00 94.19 155 LYS A CA 1
ATOM 1212 C C . LYS A 1 155 ? 6.386 4.640 -7.596 1.00 94.19 155 LYS A C 1
ATOM 1214 O O . LYS A 1 155 ? 6.098 4.116 -8.667 1.00 94.19 155 LYS A O 1
ATOM 1219 N N . LEU A 1 156 ? 7.066 5.772 -7.481 1.00 90.88 156 LEU A N 1
ATOM 1220 C CA . LEU A 1 156 ? 7.618 6.568 -8.574 1.00 90.88 156 LEU A CA 1
ATOM 1221 C C . LEU A 1 156 ? 9.015 7.006 -8.148 1.00 90.88 156 LEU A C 1
ATOM 1223 O O . LEU A 1 156 ? 9.234 7.242 -6.954 1.00 90.88 156 LEU A O 1
ATOM 1227 N N . GLU A 1 157 ? 9.926 7.161 -9.101 1.00 85.50 157 GLU A N 1
ATOM 1228 C CA . GLU A 1 157 ? 11.235 7.735 -8.812 1.00 85.50 157 GLU A CA 1
ATOM 1229 C C . GLU A 1 157 ? 11.099 9.220 -8.426 1.00 85.50 157 GLU A C 1
ATOM 1231 O O . GLU A 1 157 ? 10.417 10.009 -9.085 1.00 85.50 157 GLU A O 1
ATOM 1236 N N . ALA A 1 158 ? 11.751 9.621 -7.334 1.00 77.00 158 ALA A N 1
ATOM 1237 C CA . ALA A 1 158 ? 11.714 10.996 -6.840 1.00 77.00 158 ALA A CA 1
ATOM 1238 C C . ALA A 1 158 ? 12.792 11.886 -7.488 1.00 77.00 158 ALA A C 1
ATOM 1240 O O . ALA A 1 158 ? 12.636 13.110 -7.544 1.00 77.00 158 ALA A O 1
ATOM 1241 N N . VAL A 1 159 ? 13.905 11.292 -7.934 1.00 76.94 159 VAL A N 1
ATOM 1242 C CA . VAL A 1 159 ? 15.096 11.958 -8.475 1.00 76.94 159 VAL A CA 1
ATOM 1243 C C . VAL A 1 159 ? 15.734 11.102 -9.580 1.00 76.94 159 VAL A C 1
ATOM 1245 O O . VAL A 1 159 ? 16.780 10.482 -9.394 1.00 76.94 159 VAL A O 1
ATOM 1248 N N . GLY A 1 160 ? 15.164 11.132 -10.783 1.00 77.50 160 GLY A N 1
ATOM 1249 C CA . GLY A 1 160 ? 15.722 10.376 -11.902 1.00 77.50 160 GLY A CA 1
ATOM 1250 C C . GLY A 1 160 ? 14.900 10.465 -13.179 1.00 77.50 160 GLY A C 1
ATOM 1251 O O . GLY A 1 160 ? 14.205 11.452 -13.424 1.00 77.50 160 GLY A O 1
ATOM 1252 N N . THR A 1 161 ? 15.031 9.423 -13.994 1.00 75.19 161 THR A N 1
ATOM 1253 C CA . THR A 1 161 ? 14.218 9.160 -15.191 1.00 75.19 161 THR A CA 1
ATOM 1254 C C . THR A 1 161 ? 13.739 7.711 -15.224 1.00 75.19 161 THR A C 1
ATOM 1256 O O . THR A 1 161 ? 13.375 7.235 -16.290 1.00 75.19 161 THR A O 1
ATOM 1259 N N . ASP A 1 162 ? 13.835 6.996 -14.103 1.00 78.44 162 ASP A N 1
ATOM 1260 C CA . ASP A 1 162 ? 13.341 5.629 -14.007 1.00 78.44 162 ASP A CA 1
ATOM 1261 C C . ASP A 1 162 ? 11.829 5.686 -13.754 1.00 78.44 162 ASP A C 1
ATOM 1263 O O . ASP A 1 162 ? 11.344 6.562 -13.032 1.00 78.44 162 ASP A O 1
ATOM 1267 N N . GLY A 1 163 ? 11.092 4.784 -14.398 1.00 85.69 163 GLY A N 1
ATOM 1268 C CA . GLY A 1 163 ? 9.639 4.718 -14.314 1.00 85.69 163 GLY A CA 1
ATOM 1269 C C . GLY A 1 163 ? 9.098 4.243 -12.959 1.00 85.69 163 GLY A C 1
ATOM 1270 O O . GLY A 1 163 ? 9.746 4.298 -11.913 1.00 85.69 163 GLY A O 1
ATOM 1271 N N . GLY A 1 164 ? 7.863 3.750 -12.965 1.00 92.38 164 GLY A N 1
ATOM 1272 C CA . GLY A 1 164 ? 7.188 3.341 -11.736 1.00 92.38 164 GLY A CA 1
ATOM 1273 C C . GLY A 1 164 ? 5.782 2.815 -11.973 1.00 92.38 164 GLY A C 1
ATOM 1274 O O . GLY A 1 164 ? 5.405 2.483 -13.097 1.00 92.38 164 GLY A O 1
ATOM 1275 N N . TYR A 1 165 ? 4.988 2.724 -10.908 1.00 94.69 165 TYR A N 1
ATOM 1276 C CA . TYR A 1 165 ? 3.606 2.265 -10.985 1.00 94.69 165 TYR A CA 1
ATOM 1277 C C . TYR A 1 165 ? 2.678 3.034 -10.045 1.00 94.69 165 TYR A C 1
ATOM 1279 O O . TYR A 1 165 ? 3.017 3.383 -8.910 1.00 94.69 165 TYR A O 1
ATOM 1287 N N . GLN A 1 166 ? 1.447 3.238 -10.509 1.00 95.50 166 GLN A N 1
ATOM 1288 C CA . GLN A 1 166 ? 0.404 3.930 -9.763 1.00 95.50 166 GLN A CA 1
ATOM 1289 C C . GLN A 1 166 ? -0.951 3.252 -9.972 1.00 95.50 166 GLN A C 1
ATOM 1291 O O . GLN A 1 166 ? -1.301 2.846 -11.079 1.00 95.50 166 GLN A O 1
ATOM 1296 N N . ILE A 1 167 ? -1.730 3.136 -8.899 1.00 96.88 167 ILE A N 1
ATOM 1297 C CA . ILE A 1 167 ? -3.124 2.694 -8.937 1.00 96.88 167 ILE A CA 1
ATOM 1298 C C . ILE A 1 167 ? -3.963 3.795 -8.301 1.00 96.88 167 ILE A C 1
ATOM 1300 O O . ILE A 1 167 ? -3.814 4.101 -7.113 1.00 96.88 167 ILE A O 1
ATOM 1304 N N . GLN A 1 168 ? -4.850 4.379 -9.098 1.00 94.50 168 GLN A N 1
ATOM 1305 C CA . GLN A 1 168 ? -5.682 5.508 -8.706 1.00 94.50 168 GLN A CA 1
ATOM 1306 C C . GLN A 1 168 ? -7.150 5.286 -9.073 1.00 94.50 168 GLN A C 1
ATOM 1308 O O . GLN A 1 168 ? -7.471 4.490 -9.953 1.00 94.50 168 GLN A O 1
ATOM 1313 N N . MET A 1 169 ? -8.036 5.992 -8.380 1.00 92.81 169 MET A N 1
ATOM 1314 C CA . MET A 1 169 ? -9.460 6.070 -8.688 1.00 92.81 169 MET A CA 1
ATOM 1315 C C . MET A 1 169 ? -9.786 7.469 -9.209 1.00 92.81 169 MET A C 1
ATOM 1317 O O . MET A 1 169 ? -9.429 8.463 -8.571 1.00 92.81 169 MET A O 1
ATOM 1321 N N . GLU A 1 170 ? -10.473 7.548 -10.342 1.00 89.81 170 GLU A N 1
ATOM 1322 C CA . GLU A 1 170 ? -10.904 8.815 -10.933 1.00 89.81 170 GLU A CA 1
ATOM 1323 C C . GLU A 1 170 ? -12.217 9.331 -10.320 1.00 89.81 170 GLU A C 1
ATOM 1325 O O . GLU A 1 170 ? -12.873 8.679 -9.504 1.00 89.81 170 GLU A O 1
ATOM 1330 N N . ALA A 1 171 ? -12.623 10.536 -10.724 1.00 86.69 171 ALA A N 1
ATOM 1331 C CA . ALA A 1 171 ? -13.808 11.213 -10.196 1.00 86.69 171 ALA A CA 1
ATOM 1332 C C . ALA A 1 171 ? -15.149 10.510 -10.504 1.00 86.69 171 ALA A C 1
ATOM 1334 O O . ALA A 1 171 ? -16.147 10.815 -9.852 1.00 86.69 171 ALA A O 1
ATOM 1335 N N . ASP A 1 172 ? -15.186 9.615 -11.492 1.00 84.94 172 ASP A N 1
ATOM 1336 C CA . ASP A 1 172 ? -16.335 8.776 -11.865 1.00 84.94 172 ASP A CA 1
ATOM 1337 C C . ASP A 1 172 ? -16.343 7.402 -11.163 1.00 84.94 172 ASP A C 1
ATOM 1339 O O . ASP A 1 172 ? -17.353 6.696 -11.214 1.00 84.94 172 ASP A O 1
ATOM 1343 N N . GLY A 1 173 ? -15.271 7.062 -10.439 1.00 87.62 173 GLY A N 1
ATOM 1344 C CA . GLY A 1 173 ? -15.093 5.785 -9.749 1.00 87.62 173 GLY A CA 1
ATOM 1345 C C . GLY A 1 173 ? -14.383 4.708 -10.574 1.00 87.62 173 GLY A C 1
ATOM 1346 O O . GLY A 1 173 ? -14.195 3.604 -10.056 1.00 87.62 173 GLY A O 1
ATOM 1347 N N . ASP A 1 174 ? -13.968 5.002 -11.810 1.00 90.94 174 ASP A N 1
ATOM 1348 C CA . ASP A 1 174 ? -13.134 4.082 -12.584 1.00 90.94 174 ASP A CA 1
ATOM 1349 C C . ASP A 1 174 ? -11.724 3.986 -11.972 1.00 90.94 174 ASP A C 1
ATOM 1351 O O . ASP A 1 174 ? -11.199 4.934 -11.380 1.00 90.94 174 ASP A O 1
ATOM 1355 N N . ILE A 1 175 ? -11.116 2.800 -12.084 1.00 94.00 175 ILE A N 1
ATOM 1356 C CA . ILE A 1 175 ? -9.795 2.496 -11.523 1.00 94.00 175 ILE A CA 1
ATOM 1357 C C . ILE A 1 175 ? -8.761 2.466 -12.645 1.00 94.00 175 ILE A C 1
ATOM 1359 O O . ILE A 1 175 ? -8.811 1.603 -13.525 1.00 94.00 175 ILE A O 1
ATOM 1363 N N . THR A 1 176 ? -7.794 3.376 -12.572 1.00 94.88 176 THR A N 1
ATOM 1364 C CA . THR A 1 176 ? -6.685 3.487 -13.519 1.00 94.88 176 THR A CA 1
ATOM 1365 C C . THR A 1 176 ? -5.429 2.871 -12.905 1.00 94.88 176 THR A C 1
ATOM 1367 O O . THR A 1 176 ? -4.970 3.301 -11.846 1.00 94.88 176 THR A O 1
ATOM 1370 N N . CYS A 1 177 ? -4.844 1.887 -13.591 1.00 95.19 177 CYS A N 1
ATOM 1371 C CA . CYS A 1 177 ? -3.505 1.375 -13.297 1.00 95.19 177 CYS A CA 1
ATOM 1372 C C . CYS A 1 177 ? -2.526 1.933 -14.334 1.00 95.19 177 CYS A C 1
ATOM 1374 O O . CYS A 1 177 ? -2.762 1.795 -15.535 1.00 95.19 177 CYS A O 1
ATOM 1376 N N . GLN A 1 178 ? -1.441 2.545 -13.874 1.00 93.19 178 GLN A N 1
ATOM 1377 C CA . GLN A 1 178 ? -0.410 3.172 -14.696 1.00 93.19 178 GLN A CA 1
ATOM 1378 C C . GLN A 1 178 ? 0.928 2.477 -14.440 1.00 93.19 178 GLN A C 1
ATOM 1380 O O . GLN A 1 178 ? 1.223 2.088 -13.308 1.00 93.19 178 GLN A O 1
ATOM 1385 N N . ILE A 1 179 ? 1.709 2.328 -15.506 1.00 91.88 179 ILE A N 1
ATOM 1386 C CA . ILE A 1 179 ? 3.125 1.969 -15.476 1.00 91.88 179 ILE A CA 1
ATOM 1387 C C . ILE A 1 179 ? 3.825 3.061 -16.284 1.00 91.88 179 ILE A C 1
ATOM 1389 O O . ILE A 1 179 ? 3.398 3.342 -17.406 1.00 91.88 179 ILE A O 1
ATOM 1393 N N . GLU A 1 180 ? 4.831 3.687 -15.691 1.00 84.00 180 GLU A N 1
ATOM 1394 C CA . GLU A 1 180 ? 5.692 4.692 -16.328 1.00 84.00 180 GLU A CA 1
ATOM 1395 C C . GLU A 1 180 ? 7.013 4.022 -16.743 1.00 84.00 180 GLU A C 1
ATOM 1397 O O . GLU A 1 180 ? 7.406 3.033 -16.113 1.00 84.00 180 GLU A O 1
ATOM 1402 N N . ASP A 1 181 ? 7.653 4.513 -17.811 1.00 75.31 181 ASP A N 1
ATOM 1403 C CA . ASP A 1 181 ? 8.857 3.941 -18.445 1.00 75.31 181 ASP A CA 1
ATOM 1404 C C . ASP A 1 181 ? 10.123 4.805 -18.301 1.00 75.31 181 ASP A C 1
ATOM 1406 O O . ASP A 1 181 ? 10.002 6.050 -18.322 1.00 75.31 181 ASP A O 1
#

Nearest PDB structures (foldseek):
  2vg6-assembly1_A  TM=3.301E-01  e=6.757E+00  Human immunodeficiency virus 1

Mean predicted aligned error: 15.11 Å

Secondary structure (DSSP, 8-state):
-------------------S----------SSHHHHHHHHHHHHHHHHHHHHHHTTTSS-------SS-B-----SSSEE-BSS-SSPPEEEES-EEE-GGGSSSS-EEE--SSS-EEEPPP-GGG---TT----------PPPPSSS-EEEEEE--SSSS--EEEEEE-TTS-EEEEEE-